Protein AF-A0A3P7JKK2-F1 (afdb_monomer_lite)

Foldseek 3Di:
DCVVLLQWDAPDQPDPDHIDGQVPQADDDDPPQQDLPCPQKFKWKKKKAWPPPCFCLLVVLQSSLVSLVVVVQSVDPDNVQWDWDGHNQKIWITGNFKIWIWGDDRRIIMIMIMGGLVCLVVRVVVNVVSVVSSVVSSCVNPPPTDIFIWIFARVCVSVVPVDTFTHGPVQLVVCVVVVHQWTQTPVRDIDGLDPPPDDDPGDCRRHPVSSVVVVVVPPD

Structure (mmCIF, N/CA/C/O backbone):
data_AF-A0A3P7JKK2-F1
#
_entry.id   AF-A0A3P7JKK2-F1
#
loop_
_atom_site.group_PDB
_atom_site.id
_atom_site.type_symbol
_atom_site.label_atom_id
_atom_site.label_alt_id
_atom_site.label_comp_id
_atom_site.label_asym_id
_atom_site.label_entity_id
_atom_site.label_seq_id
_atom_site.pdbx_PDB_ins_code
_atom_site.Cartn_x
_atom_site.Cartn_y
_atom_site.Cartn_z
_atom_site.occupancy
_atom_site.B_iso_or_equiv
_atom_site.auth_seq_id
_atom_site.auth_comp_id
_atom_site.auth_asym_id
_atom_site.auth_atom_id
_atom_site.pdbx_PDB_model_num
ATOM 1 N N . MET A 1 1 ? 16.287 3.652 -20.356 1.00 56.28 1 MET A N 1
ATOM 2 C CA . MET A 1 1 ? 15.038 3.256 -21.059 1.00 56.28 1 MET A CA 1
ATOM 3 C C . MET A 1 1 ? 14.127 2.394 -20.184 1.00 56.28 1 MET A C 1
ATOM 5 O O . MET A 1 1 ? 12.951 2.707 -20.118 1.00 56.28 1 MET A O 1
ATOM 9 N N . LEU A 1 2 ? 14.629 1.361 -19.489 1.00 66.88 2 LEU A N 1
ATOM 10 C CA . LEU A 1 2 ? 13.806 0.519 -18.593 1.00 66.88 2 LEU A CA 1
ATOM 11 C C . LEU A 1 2 ? 13.312 1.254 -17.336 1.00 66.88 2 LEU A C 1
ATOM 13 O O . LEU A 1 2 ? 12.179 1.047 -16.909 1.00 66.88 2 LEU A O 1
ATOM 17 N N . ASP A 1 3 ? 14.122 2.175 -16.818 1.00 59.97 3 ASP A N 1
ATOM 18 C CA . ASP A 1 3 ? 13.759 3.047 -15.700 1.00 59.97 3 ASP A CA 1
ATOM 19 C C . ASP A 1 3 ? 12.566 3.968 -16.044 1.00 59.97 3 ASP A C 1
ATOM 21 O O . ASP A 1 3 ? 11.598 4.076 -15.300 1.00 59.97 3 ASP A O 1
ATOM 25 N N . VAL A 1 4 ? 12.524 4.516 -17.261 1.00 65.94 4 VAL A N 1
ATOM 26 C CA . VAL A 1 4 ? 11.386 5.329 -17.746 1.00 65.94 4 VAL A CA 1
ATOM 27 C C . VAL A 1 4 ? 10.072 4.531 -17.781 1.00 65.94 4 VAL A C 1
ATOM 29 O O . VAL A 1 4 ? 8.998 5.106 -17.666 1.00 65.94 4 VAL A O 1
ATOM 32 N N . LEU A 1 5 ? 10.142 3.201 -17.899 1.00 71.69 5 LEU A N 1
ATOM 33 C CA . LEU A 1 5 ? 8.975 2.313 -17.949 1.00 71.69 5 LEU A CA 1
ATOM 34 C C . LEU A 1 5 ? 8.538 1.791 -16.566 1.00 71.69 5 LEU A C 1
ATOM 36 O O . LEU A 1 5 ? 7.655 0.930 -16.504 1.00 71.69 5 LEU A O 1
ATOM 40 N N . GLN A 1 6 ? 9.166 2.273 -15.483 1.00 77.62 6 GLN A N 1
ATOM 41 C CA . GLN A 1 6 ? 8.938 1.823 -14.100 1.00 77.62 6 GLN A CA 1
ATOM 42 C C . GLN A 1 6 ? 9.091 0.297 -13.939 1.00 77.62 6 GLN A C 1
ATOM 44 O O . GLN A 1 6 ? 8.358 -0.343 -13.189 1.00 77.62 6 GLN A O 1
ATOM 49 N N . LEU A 1 7 ? 10.024 -0.314 -14.680 1.00 82.56 7 LEU A N 1
ATOM 50 C CA . LEU A 1 7 ? 10.272 -1.765 -14.626 1.00 82.56 7 LEU A CA 1
ATOM 51 C C . LEU A 1 7 ? 11.388 -2.152 -13.651 1.00 82.56 7 LEU A C 1
ATOM 53 O O . LEU A 1 7 ? 11.522 -3.325 -13.302 1.00 82.56 7 LEU A O 1
ATOM 57 N N . CYS A 1 8 ? 12.184 -1.173 -13.235 1.00 86.44 8 CYS A N 1
ATOM 58 C CA . CYS A 1 8 ? 13.268 -1.327 -12.284 1.00 86.44 8 CYS A CA 1
ATOM 59 C C . CYS A 1 8 ? 13.479 -0.037 -11.496 1.00 86.44 8 CYS A C 1
ATOM 61 O O . CYS A 1 8 ? 13.054 1.039 -11.924 1.00 86.44 8 CYS A O 1
ATOM 63 N N . ALA A 1 9 ? 14.186 -0.161 -10.382 1.00 85.69 9 ALA A N 1
ATOM 64 C CA . ALA A 1 9 ? 14.774 0.949 -9.646 1.00 85.69 9 ALA A CA 1
ATOM 65 C C . ALA A 1 9 ? 16.244 0.619 -9.344 1.00 85.69 9 ALA A C 1
ATOM 67 O O . ALA A 1 9 ? 16.592 -0.568 -9.311 1.00 85.69 9 ALA A O 1
ATOM 68 N N . PRO A 1 10 ? 17.111 1.623 -9.130 1.00 84.50 10 PRO A N 1
ATOM 69 C CA . PRO A 1 10 ? 18.426 1.388 -8.544 1.00 84.50 10 PRO A CA 1
ATOM 70 C C . PRO A 1 10 ? 18.290 0.572 -7.250 1.00 84.50 10 PRO A C 1
ATOM 72 O O . PRO A 1 10 ? 17.299 0.711 -6.531 1.00 84.50 10 PRO A O 1
ATOM 75 N N . ALA A 1 11 ? 19.237 -0.322 -6.972 1.00 80.50 11 ALA A N 1
ATOM 76 C CA . ALA A 1 11 ? 19.208 -1.110 -5.739 1.00 80.50 11 ALA A CA 1
ATOM 77 C C . ALA A 1 11 ? 19.586 -0.257 -4.518 1.00 80.50 11 ALA A C 1
ATOM 79 O O . ALA A 1 11 ? 19.006 -0.438 -3.455 1.00 80.50 11 ALA A O 1
ATOM 80 N N . GLU A 1 12 ? 20.508 0.684 -4.724 1.00 79.50 12 GLU A N 1
ATOM 81 C CA . GLU A 1 12 ? 21.000 1.659 -3.750 1.00 79.50 12 GLU A CA 1
ATOM 82 C C . GLU A 1 12 ? 20.755 3.080 -4.286 1.00 79.50 12 GLU A C 1
ATOM 84 O O . GLU A 1 12 ? 20.690 3.259 -5.514 1.00 79.50 12 GLU A O 1
ATOM 89 N N . PRO A 1 13 ? 20.655 4.098 -3.412 1.00 75.00 13 PRO A N 1
ATOM 90 C CA . PRO A 1 13 ? 20.600 5.490 -3.845 1.00 75.00 13 PRO A CA 1
ATOM 91 C C . PRO A 1 13 ? 21.839 5.837 -4.688 1.00 75.00 13 PRO A C 1
ATOM 93 O O . PRO A 1 13 ? 22.952 5.416 -4.379 1.00 75.00 13 PRO A O 1
ATOM 96 N N . ASP A 1 14 ? 21.627 6.567 -5.786 1.00 73.25 14 ASP A N 1
ATOM 97 C CA . ASP A 1 14 ? 22.655 6.989 -6.754 1.00 73.25 14 ASP A CA 1
ATOM 98 C C . ASP A 1 14 ? 23.452 5.860 -7.451 1.00 73.25 14 ASP A C 1
ATOM 100 O O . ASP A 1 14 ? 24.454 6.124 -8.118 1.00 73.25 14 ASP A O 1
ATOM 104 N N . SER A 1 15 ? 23.015 4.596 -7.356 1.00 77.12 15 SER A N 1
ATOM 105 C CA . SER A 1 15 ? 23.655 3.490 -8.084 1.00 77.12 15 SER A CA 1
ATOM 106 C C . SER A 1 15 ? 23.314 3.516 -9.576 1.00 77.12 15 SER A C 1
ATOM 108 O O . SER A 1 15 ? 22.148 3.449 -9.968 1.00 77.12 15 SER A O 1
ATOM 110 N N . GLU A 1 16 ? 24.345 3.529 -10.423 1.00 77.88 16 GLU A N 1
ATOM 111 C CA . GLU A 1 16 ? 24.214 3.349 -11.878 1.00 77.88 16 GLU A CA 1
ATOM 112 C C . GLU A 1 16 ? 24.483 1.900 -12.332 1.00 77.88 16 GLU A C 1
ATOM 114 O O . GLU A 1 16 ? 24.314 1.573 -13.508 1.00 77.88 16 GLU A O 1
ATOM 119 N N . GLU A 1 17 ? 24.895 1.015 -11.419 1.00 80.50 17 GLU A N 1
ATOM 120 C CA . GLU A 1 17 ? 25.395 -0.327 -11.756 1.00 80.50 17 GLU A CA 1
ATOM 121 C C . GLU A 1 17 ? 24.445 -1.453 -11.334 1.00 80.50 17 GLU A C 1
ATOM 123 O O . GLU A 1 17 ? 24.358 -2.485 -12.006 1.00 80.50 17 GLU A O 1
ATOM 128 N N . THR A 1 18 ? 23.715 -1.268 -10.232 1.00 84.50 18 THR A N 1
ATOM 129 C CA . THR A 1 18 ? 22.847 -2.295 -9.646 1.00 84.50 18 THR A CA 1
ATOM 130 C C . THR A 1 18 ? 21.389 -1.868 -9.695 1.00 84.50 18 THR A C 1
ATOM 132 O O . THR A 1 18 ? 20.999 -0.843 -9.144 1.00 84.50 18 THR A O 1
ATOM 135 N N . PHE A 1 19 ? 20.565 -2.692 -10.340 1.00 84.81 19 PHE A N 1
ATOM 136 C CA . PHE A 1 19 ? 19.132 -2.460 -10.483 1.00 84.81 19 PHE A CA 1
ATOM 137 C C . PHE A 1 19 ? 18.344 -3.633 -9.927 1.00 84.81 19 PHE A C 1
ATOM 139 O O . PHE A 1 19 ? 18.662 -4.797 -10.184 1.00 84.81 19 PHE A O 1
ATOM 146 N N . GLU A 1 20 ? 17.271 -3.311 -9.220 1.00 85.75 20 GLU A N 1
ATOM 147 C CA . GLU A 1 20 ? 16.276 -4.275 -8.797 1.00 85.75 20 GLU A CA 1
ATOM 148 C C . GLU A 1 20 ? 15.080 -4.260 -9.745 1.00 85.75 20 GLU A C 1
ATOM 150 O O . GLU A 1 20 ? 14.590 -3.207 -10.159 1.00 85.75 20 GLU A O 1
ATOM 155 N N . PHE A 1 21 ? 14.592 -5.454 -10.071 1.00 88.25 21 PHE A N 1
ATOM 156 C CA . PHE A 1 21 ? 13.439 -5.664 -10.934 1.00 88.25 21 PHE A CA 1
ATOM 157 C C . PHE A 1 21 ? 12.355 -6.401 -10.145 1.00 88.25 21 PHE A C 1
ATOM 159 O O . PHE A 1 21 ? 12.424 -7.629 -10.033 1.00 88.25 21 PHE A O 1
ATOM 166 N N . PRO A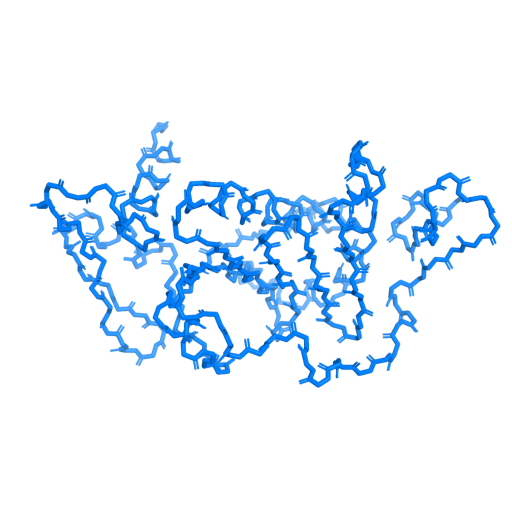 1 22 ? 11.329 -5.701 -9.631 1.00 84.94 22 PRO A N 1
ATOM 167 C CA . PRO A 1 22 ? 10.324 -6.321 -8.771 1.00 84.94 22 PRO A CA 1
ATOM 168 C C . PRO A 1 22 ? 9.581 -7.506 -9.384 1.00 84.94 22 PRO A C 1
ATOM 170 O O . PRO A 1 22 ? 9.240 -8.459 -8.689 1.00 84.94 22 PRO A O 1
ATOM 173 N N . ALA A 1 23 ? 9.428 -7.519 -10.711 1.00 83.88 23 ALA A N 1
ATOM 174 C CA . ALA A 1 23 ? 8.852 -8.649 -11.440 1.00 83.88 23 ALA A CA 1
ATOM 175 C C . ALA A 1 23 ? 9.647 -9.968 -11.291 1.00 83.88 23 ALA A C 1
ATOM 177 O O . ALA A 1 23 ? 9.098 -11.036 -11.555 1.00 83.88 23 ALA A O 1
ATOM 178 N N . PHE A 1 24 ? 10.916 -9.909 -10.874 1.00 86.00 24 PHE A N 1
ATOM 179 C CA . PHE A 1 24 ? 11.790 -11.067 -10.656 1.00 86.00 24 PHE A CA 1
ATOM 180 C C . PHE A 1 24 ? 12.078 -11.344 -9.176 1.00 86.00 24 PHE A C 1
ATOM 182 O O . PHE A 1 24 ? 12.879 -12.228 -8.862 1.00 86.00 24 PHE A O 1
ATOM 189 N N . ILE A 1 25 ? 11.417 -10.643 -8.253 1.00 84.75 25 ILE A N 1
ATOM 190 C CA . ILE A 1 25 ? 11.517 -10.961 -6.831 1.00 84.75 25 ILE A CA 1
ATOM 191 C C . ILE A 1 25 ? 10.640 -12.183 -6.550 1.00 84.75 25 ILE A C 1
ATOM 193 O O . ILE A 1 25 ? 9.426 -12.088 -6.386 1.00 84.75 25 ILE A O 1
ATOM 197 N N . LEU A 1 26 ? 11.280 -13.351 -6.501 1.00 85.50 26 LEU A N 1
ATOM 198 C CA . LEU A 1 26 ? 10.631 -14.646 -6.257 1.00 85.50 26 LEU A CA 1
ATOM 199 C C . LEU A 1 26 ? 10.808 -15.145 -4.816 1.00 85.50 26 LEU A C 1
ATOM 201 O O . LEU A 1 26 ? 10.445 -16.276 -4.497 1.00 85.50 26 LEU A O 1
ATOM 205 N N . VAL A 1 27 ? 11.406 -14.322 -3.954 1.00 88.38 27 VAL A N 1
ATOM 206 C CA . VAL A 1 27 ? 11.635 -14.663 -2.548 1.00 88.38 27 VAL A CA 1
ATOM 207 C C . VAL A 1 27 ? 10.290 -14.728 -1.821 1.00 88.38 27 VAL A C 1
ATOM 209 O O . VAL A 1 27 ? 9.363 -13.983 -2.145 1.00 88.38 27 VAL A O 1
ATOM 212 N N . ASN A 1 28 ? 10.175 -15.642 -0.858 1.00 86.00 28 ASN A N 1
ATOM 213 C CA . ASN A 1 28 ? 8.991 -15.765 -0.010 1.00 86.00 28 ASN A CA 1
ATOM 214 C C . ASN A 1 28 ? 9.018 -14.750 1.141 1.00 86.00 28 ASN A C 1
ATOM 216 O O . ASN A 1 28 ? 10.066 -14.207 1.483 1.00 86.00 28 ASN A O 1
ATOM 220 N N . GLU A 1 29 ? 7.855 -14.547 1.758 1.00 87.88 29 GLU A N 1
ATOM 221 C CA . GLU A 1 29 ? 7.692 -13.712 2.949 1.00 87.88 29 GLU A CA 1
ATOM 222 C C . GLU A 1 29 ? 8.629 -14.156 4.091 1.00 87.88 29 GLU A C 1
ATOM 224 O O . GLU A 1 29 ? 8.613 -15.338 4.458 1.00 87.88 29 GLU A O 1
ATOM 229 N N . PRO A 1 30 ? 9.417 -13.240 4.686 1.00 88.44 30 PRO A N 1
ATOM 230 C CA . PRO A 1 30 ? 10.196 -13.547 5.881 1.00 88.44 30 PRO A CA 1
ATOM 231 C C . PRO A 1 30 ? 9.283 -13.870 7.075 1.00 88.44 30 PRO A C 1
ATOM 233 O O . PRO A 1 30 ? 8.278 -13.199 7.312 1.00 88.44 30 PRO A O 1
ATOM 236 N N . HIS A 1 31 ? 9.631 -14.894 7.859 1.00 80.44 31 HIS A N 1
ATOM 237 C CA . HIS A 1 31 ? 8.771 -15.423 8.931 1.00 80.44 31 HIS A CA 1
ATOM 238 C C . HIS A 1 31 ? 8.482 -14.439 10.079 1.00 80.44 31 HIS A C 1
ATOM 240 O O . HIS A 1 31 ? 7.512 -14.618 10.815 1.00 80.44 31 HIS A O 1
ATOM 246 N N . ASP A 1 32 ? 9.312 -13.417 10.248 1.00 84.69 32 ASP A N 1
ATOM 247 C CA . ASP A 1 32 ? 9.284 -12.440 11.336 1.00 84.69 32 ASP A CA 1
ATOM 248 C C . ASP A 1 32 ? 8.850 -11.034 10.886 1.00 84.69 32 ASP A C 1
ATOM 250 O O . ASP A 1 32 ? 8.838 -10.093 11.683 1.00 84.69 32 ASP A O 1
ATOM 254 N N . VAL A 1 33 ? 8.425 -10.884 9.628 1.00 85.81 33 VAL A N 1
ATOM 255 C CA . VAL A 1 33 ? 8.243 -9.569 9.001 1.00 85.81 33 VAL A CA 1
ATOM 256 C C . VAL A 1 33 ? 7.082 -8.758 9.592 1.00 85.81 33 VAL A C 1
ATOM 258 O O . VAL A 1 33 ? 7.181 -7.535 9.699 1.00 85.81 33 VAL A O 1
ATOM 261 N N . TRP A 1 34 ? 5.997 -9.411 10.027 1.00 89.81 34 TRP A N 1
ATOM 262 C CA . TRP A 1 34 ? 4.787 -8.757 10.553 1.00 89.81 34 TRP A CA 1
ATOM 263 C C . TRP A 1 34 ? 4.213 -9.485 11.781 1.00 89.81 34 TRP A C 1
ATOM 265 O O . TRP A 1 34 ? 3.092 -9.993 11.797 1.00 89.81 34 TRP A O 1
ATOM 275 N N . VAL A 1 35 ? 5.021 -9.580 12.838 1.00 88.69 35 VAL A N 1
ATOM 276 C CA . VAL A 1 35 ? 4.693 -10.333 14.065 1.00 88.69 35 VAL A CA 1
ATOM 277 C C . VAL A 1 35 ? 3.848 -9.546 15.071 1.00 88.69 35 VAL A C 1
ATOM 279 O O . VAL A 1 35 ? 3.951 -8.322 15.170 1.00 88.69 35 VAL A O 1
ATOM 282 N N . ARG A 1 36 ? 3.011 -10.251 15.852 1.00 87.44 36 ARG A N 1
ATOM 283 C CA . ARG A 1 36 ? 2.114 -9.686 16.887 1.00 87.44 36 ARG A CA 1
ATOM 284 C C . ARG A 1 36 ? 2.849 -9.417 18.204 1.00 87.44 36 ARG A C 1
ATOM 286 O O . ARG A 1 36 ? 2.556 -10.039 19.219 1.00 87.44 36 ARG A O 1
ATOM 293 N N . ASN A 1 37 ? 3.827 -8.518 18.188 1.00 84.00 37 ASN A N 1
ATOM 294 C CA . ASN A 1 37 ? 4.666 -8.209 19.356 1.00 84.00 37 ASN A CA 1
ATOM 295 C C . ASN A 1 37 ? 4.582 -6.744 19.822 1.00 84.00 37 ASN A C 1
ATOM 297 O O . ASN A 1 37 ? 5.351 -6.337 20.690 1.00 84.00 37 ASN A O 1
ATOM 301 N N . LYS A 1 38 ? 3.662 -5.950 19.263 1.00 82.12 38 LYS A N 1
ATOM 302 C CA . LYS A 1 38 ? 3.510 -4.518 19.553 1.00 82.12 38 LYS A CA 1
ATOM 303 C C . LYS A 1 38 ? 2.128 -4.219 20.136 1.00 82.12 38 LYS A C 1
ATOM 305 O O . LYS A 1 38 ? 1.208 -3.855 19.409 1.00 82.12 38 LYS A O 1
ATOM 310 N N . SER A 1 39 ? 1.964 -4.415 21.444 1.00 79.12 39 SER A N 1
ATOM 311 C CA . SER A 1 39 ? 0.668 -4.250 22.124 1.00 79.12 39 SER A CA 1
ATOM 312 C C . SER A 1 39 ? 0.206 -2.796 22.246 1.00 79.12 39 SER A C 1
ATOM 314 O O . SER A 1 39 ? -0.987 -2.559 22.375 1.00 79.12 39 SER A O 1
ATOM 316 N N . THR A 1 40 ? 1.131 -1.835 22.201 1.00 84.44 40 THR A N 1
ATOM 317 C CA . THR A 1 40 ? 0.853 -0.392 22.314 1.00 84.44 40 THR A CA 1
ATOM 318 C C . THR A 1 40 ? 0.709 0.301 20.960 1.00 84.44 40 THR A C 1
ATOM 320 O O . THR A 1 40 ? 0.647 1.525 20.900 1.00 84.44 40 THR A O 1
ATOM 323 N N . TYR A 1 41 ? 0.728 -0.458 19.860 1.00 87.81 41 TYR A N 1
ATOM 324 C CA . TYR A 1 41 ? 0.657 0.121 18.523 1.00 87.81 41 TYR A CA 1
ATOM 325 C C . TYR A 1 41 ? -0.791 0.262 18.070 1.00 87.81 41 TYR A C 1
ATOM 327 O O . TYR A 1 41 ? -1.635 -0.597 18.341 1.00 87.81 41 TYR A O 1
ATOM 335 N N . VAL A 1 42 ? -1.041 1.331 17.325 1.00 86.94 42 VAL A N 1
ATOM 336 C CA . VAL A 1 42 ? -2.275 1.559 16.579 1.00 86.94 42 VAL A CA 1
ATOM 337 C C . VAL A 1 42 ? -2.159 0.936 15.187 1.00 86.94 42 VAL A C 1
ATOM 339 O O . VAL A 1 42 ? -1.060 0.856 14.640 1.00 86.94 42 VAL A O 1
ATOM 342 N N . TYR A 1 43 ? -3.281 0.467 14.629 1.00 89.75 43 TYR A N 1
ATOM 343 C CA . TYR A 1 43 ? -3.345 -0.253 13.348 1.00 89.75 43 TYR A CA 1
ATOM 344 C C . TYR A 1 43 ? -4.397 0.336 12.416 1.00 89.75 43 TYR A C 1
ATOM 346 O O . TYR A 1 43 ? -5.510 0.622 12.840 1.00 89.75 43 TYR A O 1
ATOM 354 N N . GLY A 1 44 ? -4.024 0.546 11.160 1.00 89.00 44 GLY A N 1
ATOM 355 C CA . GLY A 1 44 ? -4.858 1.198 10.161 1.00 89.00 44 GLY A CA 1
ATOM 356 C C . GLY A 1 44 ? -4.622 0.536 8.824 1.00 89.00 44 GLY A C 1
ATOM 357 O O . GLY A 1 44 ? -3.539 0.010 8.565 1.00 89.00 44 GLY A O 1
ATOM 358 N N . GLY A 1 45 ? -5.636 0.505 7.974 1.00 92.44 45 GLY A N 1
ATOM 359 C CA . GLY A 1 45 ? -5.458 -0.114 6.679 1.00 92.44 45 GLY A CA 1
ATOM 360 C C . GLY A 1 45 ? -6.554 0.211 5.695 1.00 92.44 45 GLY A C 1
ATOM 361 O O . GLY A 1 45 ? -7.699 0.476 6.057 1.00 92.44 45 GLY A O 1
ATOM 362 N N . VAL A 1 46 ? -6.163 0.168 4.432 1.00 94.62 46 VAL A N 1
ATOM 363 C CA . VAL A 1 46 ? -7.011 0.428 3.279 1.00 94.62 46 VAL A CA 1
ATOM 364 C C . VAL A 1 46 ? -6.757 -0.673 2.266 1.00 94.62 46 VAL A C 1
ATOM 366 O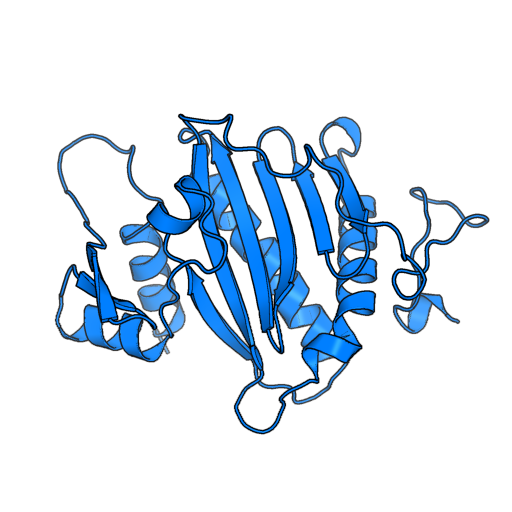 O . VAL A 1 46 ? -5.619 -1.052 1.996 1.00 94.62 46 VAL A O 1
ATOM 369 N N . ARG A 1 47 ? -7.830 -1.194 1.688 1.00 95.31 47 ARG A N 1
ATOM 370 C CA . ARG A 1 47 ? -7.794 -2.066 0.525 1.00 95.31 47 ARG A CA 1
ATOM 371 C C . ARG A 1 47 ? -8.274 -1.266 -0.680 1.00 95.31 47 ARG A C 1
ATOM 373 O O . ARG A 1 47 ? -9.434 -0.869 -0.740 1.00 95.31 47 ARG A O 1
ATOM 380 N N . VAL A 1 48 ? -7.360 -1.007 -1.605 1.00 95.62 48 VAL A N 1
ATOM 381 C CA . VAL A 1 48 ? -7.605 -0.305 -2.864 1.00 95.62 48 VAL A CA 1
ATOM 382 C C . VAL A 1 48 ? -8.098 -1.324 -3.884 1.00 95.62 48 VAL A C 1
ATOM 384 O O . VAL A 1 48 ? -7.356 -2.228 -4.281 1.00 95.62 48 VAL A O 1
ATOM 387 N N . HIS A 1 49 ? -9.358 -1.192 -4.280 1.00 94.06 49 HIS A N 1
ATOM 388 C CA . HIS A 1 49 ? -10.007 -2.046 -5.265 1.00 94.06 49 HIS A CA 1
ATOM 389 C C . HIS A 1 49 ? -10.049 -1.364 -6.633 1.00 94.06 49 HIS A C 1
ATOM 391 O O . HIS A 1 49 ? -10.266 -0.154 -6.696 1.00 94.06 49 HIS A O 1
ATOM 397 N N . PRO A 1 50 ? -9.884 -2.111 -7.737 1.00 92.38 50 PRO A N 1
ATOM 398 C CA . PRO A 1 50 ? -10.254 -1.605 -9.045 1.00 92.38 50 PRO A CA 1
ATOM 399 C C . PRO A 1 50 ? -11.780 -1.522 -9.142 1.00 92.38 50 PRO A C 1
ATOM 401 O O . PRO A 1 50 ? -12.488 -2.401 -8.646 1.00 92.38 50 PRO A O 1
ATOM 404 N N . MET A 1 51 ? -12.292 -0.497 -9.822 1.00 88.75 51 MET A N 1
ATOM 405 C CA . MET A 1 51 ? -13.713 -0.416 -10.146 1.00 88.75 51 MET A CA 1
ATOM 406 C C . MET A 1 51 ? -14.151 -1.648 -10.948 1.00 88.75 51 MET A C 1
ATOM 408 O O . MET A 1 51 ? -13.381 -2.244 -11.711 1.00 88.75 51 MET A O 1
ATOM 412 N N . ARG A 1 52 ? -15.425 -2.016 -10.797 1.00 82.62 52 ARG A N 1
ATOM 413 C CA . ARG A 1 52 ? -16.018 -3.173 -11.477 1.00 82.62 52 ARG A CA 1
ATOM 414 C C . ARG A 1 52 ? -15.763 -3.130 -12.989 1.00 82.62 52 ARG A C 1
ATOM 416 O O . ARG A 1 52 ? -16.017 -2.120 -13.640 1.00 82.62 52 ARG A O 1
ATOM 423 N N . GLY A 1 53 ? -15.324 -4.253 -13.551 1.00 81.00 53 GLY A N 1
ATOM 424 C CA . GLY A 1 53 ? -14.930 -4.380 -14.957 1.00 81.00 53 GLY A CA 1
ATOM 425 C C . GLY A 1 53 ? -13.449 -4.102 -15.237 1.00 81.00 53 GLY A C 1
ATOM 426 O O . GLY A 1 53 ? -13.019 -4.262 -16.379 1.00 81.00 53 GLY A O 1
ATOM 427 N N . MET A 1 54 ? -12.669 -3.695 -14.230 1.00 84.62 54 MET A N 1
ATOM 428 C CA . MET A 1 54 ? -11.216 -3.487 -14.320 1.00 84.62 54 MET A CA 1
ATOM 429 C C . MET A 1 54 ? -10.430 -4.500 -13.476 1.00 84.62 54 MET A C 1
ATOM 431 O O . MET A 1 54 ? -9.268 -4.269 -13.117 1.00 84.62 54 MET A O 1
ATOM 435 N N . GLU A 1 55 ? -11.046 -5.637 -13.156 1.00 81.56 55 GLU A N 1
ATOM 436 C CA . GLU A 1 55 ? -10.439 -6.690 -12.352 1.00 81.56 55 GLU A CA 1
ATOM 437 C C . GLU A 1 55 ? -9.135 -7.181 -13.013 1.00 81.56 55 GLU A C 1
ATOM 439 O O . GLU A 1 55 ? -9.028 -7.273 -14.236 1.00 81.56 55 GLU A O 1
ATOM 444 N N . ARG A 1 56 ? -8.127 -7.532 -12.203 1.00 78.56 56 ARG A N 1
ATOM 445 C CA . ARG A 1 56 ? -6.750 -7.917 -12.611 1.00 78.56 56 ARG A CA 1
ATOM 446 C C . ARG A 1 56 ? -5.819 -6.780 -13.036 1.00 78.56 56 ARG A C 1
ATOM 448 O O . ARG A 1 56 ? -4.614 -7.027 -13.111 1.00 78.56 56 ARG A O 1
ATOM 455 N N . SER A 1 57 ? -6.307 -5.554 -13.229 1.00 81.25 57 SER A N 1
ATOM 456 C CA . SER A 1 57 ? -5.437 -4.418 -13.582 1.00 81.25 57 SER A CA 1
ATOM 457 C C . SER A 1 57 ? -4.337 -4.222 -12.532 1.00 81.25 57 SER A C 1
ATOM 459 O O . SER A 1 57 ? -3.155 -4.208 -12.880 1.00 81.25 57 SER A O 1
ATOM 461 N N . LEU A 1 58 ? -4.702 -4.241 -11.242 1.00 86.62 58 LEU A N 1
ATOM 462 C CA . LEU A 1 58 ? -3.755 -4.087 -10.131 1.00 86.62 58 LEU A CA 1
ATOM 463 C C . LEU A 1 58 ? -2.763 -5.250 -9.976 1.00 86.62 58 LEU A C 1
ATOM 465 O O . LEU A 1 58 ? -1.624 -5.033 -9.573 1.00 86.62 58 LEU A O 1
ATOM 469 N N . GLN A 1 59 ? -3.142 -6.480 -10.341 1.00 86.94 59 GLN A N 1
ATOM 470 C CA . GLN A 1 59 ? -2.205 -7.615 -10.309 1.00 86.94 59 GLN A CA 1
ATOM 471 C C . GLN A 1 59 ? -1.032 -7.387 -11.266 1.00 86.94 59 GLN A C 1
ATOM 473 O O . GLN A 1 59 ? 0.117 -7.656 -10.926 1.00 86.94 59 GLN A O 1
ATOM 478 N N . SER A 1 60 ? -1.328 -6.873 -12.462 1.00 84.94 60 SER A N 1
ATOM 479 C CA . SER A 1 60 ? -0.314 -6.599 -13.481 1.00 84.94 60 SER A CA 1
ATOM 480 C C . SER A 1 60 ? 0.527 -5.354 -13.180 1.00 84.94 60 SER A C 1
ATOM 482 O O . SER A 1 60 ? 1.662 -5.254 -13.647 1.00 84.94 60 SER A O 1
ATOM 484 N N . THR A 1 61 ? -0.004 -4.411 -12.394 1.00 87.56 61 THR A N 1
ATOM 485 C CA . THR A 1 61 ? 0.688 -3.164 -12.039 1.00 87.56 61 THR A CA 1
ATOM 486 C C . THR A 1 61 ? 1.475 -3.273 -10.735 1.00 87.56 61 THR A C 1
ATOM 488 O O . THR A 1 61 ? 2.343 -2.440 -10.493 1.00 87.56 61 THR A O 1
ATOM 491 N N . PHE A 1 62 ? 1.249 -4.306 -9.916 1.00 93.19 62 PHE A N 1
ATOM 492 C CA . PHE A 1 62 ? 1.903 -4.440 -8.614 1.00 93.19 62 PHE A CA 1
ATOM 493 C C . PHE A 1 62 ? 3.443 -4.380 -8.648 1.00 93.19 62 PHE A C 1
ATOM 495 O O . PHE A 1 62 ? 4.013 -3.672 -7.820 1.00 93.19 62 PHE A O 1
ATOM 502 N N . PRO A 1 63 ? 4.153 -4.999 -9.616 1.00 93.12 63 PRO A N 1
ATOM 503 C CA . PRO A 1 63 ? 5.602 -4.820 -9.720 1.00 93.12 63 PRO A CA 1
ATOM 504 C C . PRO A 1 63 ? 6.025 -3.355 -9.911 1.00 93.12 63 PRO A C 1
ATOM 506 O O . PRO A 1 63 ? 7.083 -2.951 -9.443 1.00 93.12 63 PRO A O 1
ATOM 509 N N . ARG A 1 64 ? 5.192 -2.533 -10.560 1.00 93.38 64 ARG A N 1
ATOM 510 C CA . ARG A 1 64 ? 5.455 -1.098 -10.753 1.00 93.38 64 ARG A CA 1
ATOM 511 C C . ARG A 1 64 ? 5.192 -0.304 -9.477 1.00 93.38 64 ARG A C 1
ATOM 513 O O . ARG A 1 64 ? 5.955 0.603 -9.175 1.00 93.38 64 ARG A O 1
ATOM 520 N N . ILE A 1 65 ? 4.202 -0.710 -8.678 1.00 95.06 65 ILE A N 1
ATOM 521 C CA . ILE A 1 65 ? 4.021 -0.199 -7.307 1.00 95.06 65 ILE A CA 1
ATOM 522 C C . ILE A 1 65 ? 5.282 -0.479 -6.483 1.00 95.06 65 ILE A C 1
ATOM 524 O O . ILE A 1 65 ? 5.804 0.420 -5.837 1.00 95.06 65 ILE A O 1
ATOM 528 N N . GLN A 1 66 ? 5.833 -1.692 -6.559 1.00 95.19 66 GLN A N 1
ATOM 529 C CA . GLN A 1 66 ? 7.081 -2.030 -5.872 1.00 95.19 66 GLN A CA 1
ATOM 530 C C . GLN A 1 66 ? 8.265 -1.156 -6.326 1.00 95.19 66 GLN A C 1
ATOM 532 O O . GLN A 1 66 ? 9.042 -0.718 -5.477 1.00 95.19 66 GLN A O 1
ATOM 537 N N . VAL A 1 67 ? 8.373 -0.843 -7.624 1.00 93.88 67 VAL A N 1
ATOM 538 C CA . VAL A 1 67 ? 9.366 0.118 -8.144 1.00 93.88 67 VAL A CA 1
ATOM 539 C C . VAL A 1 67 ? 9.141 1.517 -7.568 1.00 93.88 67 VAL A C 1
ATOM 541 O O . VAL A 1 67 ? 10.096 2.153 -7.126 1.00 93.88 67 VAL A O 1
ATOM 544 N N . ALA A 1 68 ? 7.897 1.998 -7.551 1.00 94.38 68 ALA A N 1
ATOM 545 C CA . ALA A 1 68 ? 7.561 3.318 -7.025 1.00 94.38 68 ALA A CA 1
ATOM 546 C C . ALA A 1 68 ? 7.897 3.446 -5.531 1.00 94.38 68 ALA A C 1
ATOM 548 O O . ALA A 1 68 ? 8.473 4.451 -5.123 1.00 94.38 68 ALA A O 1
ATOM 549 N N . LEU A 1 69 ? 7.635 2.403 -4.734 1.00 94.31 69 LEU A N 1
ATOM 550 C CA . LEU A 1 69 ? 8.025 2.358 -3.320 1.00 94.31 69 LEU A CA 1
ATOM 551 C C . LEU A 1 69 ? 9.549 2.467 -3.157 1.00 94.31 69 LEU A C 1
ATOM 553 O O . LEU A 1 69 ? 10.010 3.247 -2.331 1.00 94.31 69 LEU A O 1
ATOM 557 N N . ARG A 1 70 ? 10.341 1.745 -3.968 1.00 92.06 70 ARG A N 1
ATOM 558 C CA . ARG A 1 70 ? 11.813 1.843 -3.932 1.00 92.06 70 ARG A CA 1
ATOM 559 C C . ARG A 1 70 ? 12.304 3.249 -4.250 1.00 92.06 70 ARG A C 1
ATOM 561 O O . ARG A 1 70 ? 13.161 3.766 -3.546 1.00 92.06 70 ARG A O 1
ATOM 568 N N . ARG A 1 71 ? 11.739 3.887 -5.275 1.00 90.00 71 ARG A N 1
ATOM 569 C CA . ARG A 1 71 ? 12.100 5.267 -5.630 1.00 90.00 71 ARG A CA 1
ATOM 570 C C . ARG A 1 71 ? 11.744 6.253 -4.531 1.00 90.00 71 ARG A C 1
ATOM 572 O O . ARG A 1 71 ? 12.589 7.046 -4.144 1.00 90.00 71 ARG A O 1
ATOM 579 N N . SER A 1 72 ? 10.545 6.128 -3.966 1.00 89.69 72 SER A N 1
ATOM 580 C CA . SER A 1 72 ? 10.124 6.962 -2.842 1.00 89.69 72 SER A CA 1
ATOM 581 C C . SER A 1 72 ? 11.065 6.836 -1.643 1.00 89.69 72 SER A C 1
ATOM 583 O O . SER A 1 72 ? 11.259 7.818 -0.936 1.00 89.69 72 SER A O 1
ATOM 585 N N . MET A 1 73 ? 11.655 5.659 -1.413 1.00 87.38 73 MET A N 1
ATOM 586 C CA . MET A 1 73 ? 12.656 5.465 -0.360 1.00 87.38 73 MET A CA 1
ATOM 587 C C . MET A 1 73 ? 13.984 6.156 -0.667 1.00 87.38 73 MET A C 1
ATOM 589 O O . MET A 1 73 ? 14.638 6.631 0.253 1.00 87.38 73 MET A O 1
ATOM 593 N N . HIS A 1 74 ? 14.382 6.231 -1.937 1.00 84.94 74 HIS A N 1
ATOM 594 C CA . HIS A 1 74 ? 15.597 6.942 -2.343 1.00 84.94 74 HIS A CA 1
ATOM 595 C C . HIS A 1 74 ? 15.432 8.463 -2.277 1.00 84.94 74 HIS A C 1
ATOM 597 O O . HIS A 1 74 ? 16.383 9.165 -1.950 1.00 84.94 74 HIS A O 1
ATOM 603 N N . ASP A 1 75 ? 14.225 8.965 -2.544 1.00 80.69 75 ASP A N 1
ATOM 604 C CA . ASP A 1 75 ? 13.908 10.393 -2.438 1.00 80.69 75 ASP A CA 1
ATOM 605 C C . ASP A 1 75 ? 13.829 10.870 -0.970 1.00 80.69 75 ASP A C 1
ATOM 607 O O . ASP A 1 75 ? 13.838 12.075 -0.694 1.00 80.69 75 ASP A O 1
ATOM 611 N N . PHE A 1 76 ? 13.765 9.939 -0.009 1.00 74.25 76 PHE A N 1
ATOM 612 C CA . PHE A 1 76 ? 13.751 10.247 1.418 1.00 74.25 76 PHE A CA 1
ATOM 613 C C . PHE A 1 76 ? 15.135 10.715 1.891 1.00 74.25 76 PHE A C 1
ATOM 615 O O . PHE A 1 76 ? 16.115 9.977 1.872 1.00 74.25 76 PHE A O 1
ATOM 622 N N . GLN A 1 77 ? 15.204 11.964 2.361 1.00 57.53 77 GLN A N 1
ATOM 623 C CA . GLN A 1 77 ? 16.463 12.639 2.707 1.00 57.53 77 GLN A CA 1
ATOM 624 C C . GLN A 1 77 ? 17.152 12.107 3.974 1.00 57.53 77 GLN A C 1
ATOM 626 O O . GLN A 1 77 ? 18.328 12.401 4.180 1.00 57.53 77 GLN A O 1
ATOM 631 N N . ASP A 1 78 ? 16.443 11.344 4.813 1.00 65.56 78 ASP A N 1
ATOM 632 C CA . ASP A 1 78 ? 17.002 10.705 6.009 1.00 65.56 78 ASP A CA 1
ATOM 633 C C . ASP A 1 78 ? 16.932 9.169 5.897 1.00 65.56 78 ASP A C 1
ATOM 635 O O . ASP A 1 78 ? 16.025 8.533 6.443 1.00 65.56 78 ASP A O 1
ATOM 639 N N . PRO A 1 79 ? 17.858 8.550 5.142 1.00 60.00 79 PRO A N 1
ATOM 640 C CA . PRO A 1 79 ? 17.856 7.110 4.898 1.00 60.00 79 PRO A CA 1
ATOM 641 C C . PRO A 1 79 ? 18.216 6.278 6.138 1.00 60.00 79 PRO A C 1
ATOM 643 O O . PRO A 1 79 ? 18.077 5.060 6.105 1.00 60.00 79 PRO A O 1
ATOM 646 N N . MET A 1 80 ? 18.687 6.890 7.233 1.00 62.06 80 MET A N 1
ATOM 647 C CA . MET A 1 80 ? 19.137 6.146 8.419 1.00 62.06 80 MET A CA 1
ATOM 648 C C . MET A 1 80 ? 17.984 5.533 9.220 1.00 62.06 80 MET A C 1
ATOM 650 O O . MET A 1 80 ? 18.186 4.523 9.893 1.00 62.06 80 MET A O 1
ATOM 654 N N . ASP A 1 81 ? 16.784 6.103 9.106 1.00 78.06 81 ASP A N 1
ATOM 655 C CA . ASP A 1 81 ? 15.593 5.663 9.838 1.00 78.06 81 ASP A CA 1
ATOM 656 C C . ASP A 1 81 ? 14.550 4.985 8.936 1.00 78.06 81 ASP A C 1
ATOM 658 O O . ASP A 1 81 ? 13.453 4.661 9.400 1.00 78.06 81 ASP A O 1
ATOM 662 N N . ALA A 1 82 ? 14.858 4.762 7.656 1.00 84.94 82 ALA A N 1
ATOM 663 C CA . ALA A 1 82 ? 13.920 4.206 6.693 1.00 84.94 82 ALA A CA 1
ATOM 664 C C . ALA A 1 82 ? 14.459 2.911 6.067 1.00 84.94 82 ALA A C 1
ATOM 666 O O . ALA A 1 82 ? 15.603 2.849 5.634 1.00 84.94 82 ALA A O 1
ATOM 667 N N . ASP A 1 83 ? 13.620 1.876 5.995 1.00 90.44 83 ASP A N 1
ATOM 668 C CA . ASP A 1 83 ? 13.969 0.594 5.370 1.00 90.44 83 ASP A CA 1
ATOM 669 C C . ASP A 1 83 ? 12.835 0.086 4.469 1.00 90.44 83 ASP A C 1
ATOM 671 O O . ASP A 1 83 ? 11.656 0.340 4.735 1.00 90.44 83 ASP A O 1
ATOM 675 N N . LEU A 1 84 ? 13.185 -0.647 3.411 1.00 92.62 84 LEU A N 1
ATOM 676 C CA . LEU A 1 84 ? 12.246 -1.263 2.478 1.00 92.62 84 LEU A CA 1
ATOM 677 C C . LEU A 1 84 ? 12.683 -2.687 2.135 1.00 92.62 84 LEU A C 1
ATOM 679 O O . LEU A 1 84 ? 13.676 -2.917 1.453 1.00 92.62 84 LEU A O 1
ATOM 683 N N . MET A 1 85 ? 11.843 -3.645 2.514 1.00 92.75 85 MET A N 1
ATOM 684 C CA . MET A 1 85 ? 11.979 -5.051 2.149 1.00 92.75 85 MET A CA 1
ATOM 685 C C . MET A 1 85 ? 10.897 -5.439 1.149 1.00 92.75 85 MET A C 1
ATOM 687 O O . MET A 1 85 ? 9.715 -5.161 1.360 1.00 92.75 85 MET A O 1
ATOM 691 N N . GLN A 1 86 ? 11.273 -6.129 0.075 1.00 93.75 86 GLN A N 1
ATOM 692 C CA . GLN A 1 86 ? 10.340 -6.540 -0.973 1.00 93.75 86 GLN A CA 1
ATOM 693 C C . GLN A 1 86 ? 10.461 -8.035 -1.247 1.00 93.75 86 GLN A C 1
ATOM 695 O O . GLN A 1 86 ? 11.551 -8.603 -1.263 1.00 93.75 86 GLN A O 1
ATOM 700 N N . TRP A 1 87 ? 9.316 -8.682 -1.440 1.00 94.00 87 TRP A N 1
ATOM 701 C CA . TRP A 1 87 ? 9.218 -10.091 -1.811 1.00 94.00 87 TRP A CA 1
ATOM 702 C C . TRP A 1 87 ? 8.055 -10.291 -2.784 1.00 94.00 87 TRP A C 1
ATOM 704 O O . TRP A 1 87 ? 7.371 -9.330 -3.158 1.00 94.00 87 TRP A O 1
ATOM 714 N N . ALA A 1 88 ? 7.830 -11.525 -3.232 1.00 91.12 88 ALA A N 1
ATOM 715 C CA . ALA A 1 88 ? 6.793 -11.807 -4.216 1.00 91.12 88 ALA A CA 1
ATOM 716 C C . ALA A 1 88 ? 5.412 -11.317 -3.730 1.00 91.12 88 ALA A C 1
ATOM 718 O O . ALA A 1 88 ? 4.863 -11.828 -2.752 1.00 91.12 88 ALA A O 1
ATOM 719 N N . GLY A 1 89 ? 4.850 -10.316 -4.418 1.00 92.44 89 GLY A N 1
ATOM 720 C CA . GLY A 1 89 ? 3.512 -9.784 -4.139 1.00 92.44 89 GLY A CA 1
ATOM 721 C C . GLY A 1 89 ? 3.382 -8.934 -2.868 1.00 92.44 89 GLY A C 1
ATOM 722 O O . GLY A 1 89 ? 2.256 -8.680 -2.434 1.00 92.44 89 GLY A O 1
ATOM 723 N N . CYS A 1 90 ? 4.488 -8.490 -2.260 1.00 95.81 90 CYS A N 1
ATOM 724 C CA . CYS A 1 90 ? 4.432 -7.674 -1.049 1.00 95.81 90 CYS A CA 1
ATOM 725 C C . CYS A 1 90 ? 5.656 -6.763 -0.870 1.00 95.81 90 CYS A C 1
ATOM 727 O O . CYS A 1 90 ? 6.742 -6.983 -1.409 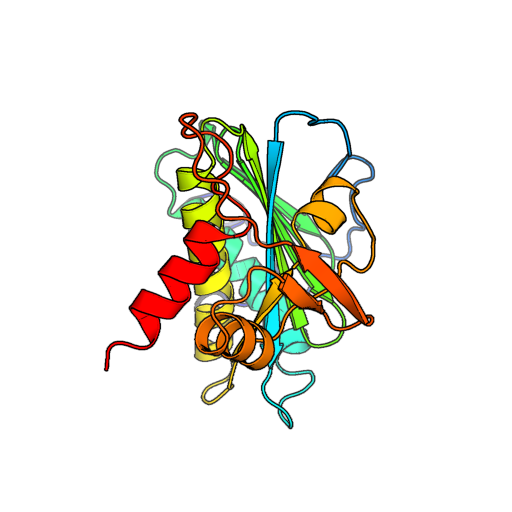1.00 95.81 90 CYS A O 1
ATOM 729 N N . SER A 1 91 ? 5.483 -5.706 -0.091 1.00 96.12 91 SER A N 1
ATOM 730 C CA . SER A 1 91 ? 6.543 -4.820 0.372 1.00 96.12 91 SER A CA 1
ATOM 731 C C . SER A 1 91 ? 6.280 -4.425 1.814 1.00 96.12 91 SER A C 1
ATOM 733 O O . SER A 1 91 ? 5.138 -4.164 2.188 1.00 96.12 91 SER A O 1
ATOM 735 N N . LYS A 1 92 ? 7.337 -4.389 2.618 1.00 95.88 92 LYS A N 1
ATOM 736 C CA . LYS A 1 92 ? 7.333 -3.809 3.954 1.00 95.88 92 LYS A CA 1
ATOM 737 C C . LYS A 1 92 ? 8.211 -2.574 3.948 1.00 95.88 92 LYS A C 1
ATOM 739 O O . LYS A 1 92 ? 9.373 -2.669 3.574 1.00 95.88 92 LYS A O 1
ATOM 744 N N . MET A 1 93 ? 7.660 -1.464 4.406 1.00 94.19 93 MET A N 1
ATOM 745 C CA . MET A 1 93 ? 8.391 -0.228 4.642 1.00 94.19 93 MET A CA 1
ATOM 746 C C . MET A 1 93 ? 8.458 0.036 6.136 1.00 94.19 93 MET A C 1
ATOM 748 O O . MET A 1 93 ? 7.508 -0.263 6.862 1.00 94.19 93 MET A O 1
ATOM 752 N N . SER A 1 94 ? 9.545 0.643 6.577 1.00 91.56 94 SER A N 1
ATOM 753 C CA . SER A 1 94 ? 9.701 1.150 7.934 1.00 91.56 94 SER A CA 1
ATOM 754 C C . SER A 1 94 ? 10.150 2.605 7.857 1.00 91.56 94 SER A C 1
ATOM 756 O O . SER A 1 94 ? 10.965 2.942 7.007 1.00 91.56 94 SER A O 1
ATOM 758 N N . SER A 1 95 ? 9.615 3.457 8.728 1.00 89.75 95 SER A N 1
ATOM 759 C CA . SER A 1 95 ? 10.055 4.841 8.927 1.00 89.75 95 SER A CA 1
ATOM 760 C C . SER A 1 95 ? 10.057 5.135 10.428 1.00 89.75 95 SER A C 1
ATOM 762 O O . SER A 1 95 ? 9.008 5.284 11.070 1.00 89.75 95 SER A O 1
ATOM 764 N N . GLY A 1 96 ? 11.246 5.114 11.028 1.00 89.12 96 GLY A N 1
ATOM 765 C CA . GLY A 1 96 ? 11.452 5.119 12.470 1.00 89.12 96 GLY A CA 1
ATOM 766 C C . GLY A 1 96 ? 10.732 3.946 13.146 1.00 89.12 96 GLY A C 1
ATOM 767 O O . GLY A 1 96 ? 11.122 2.790 13.022 1.00 89.12 96 GLY A O 1
ATOM 768 N N . GLN A 1 97 ? 9.664 4.247 13.889 1.00 90.12 97 GLN A N 1
ATOM 769 C CA . GLN A 1 97 ? 8.847 3.248 14.598 1.00 90.12 97 GLN A CA 1
ATOM 770 C C . GLN A 1 97 ? 7.538 2.896 13.875 1.00 90.12 97 GLN A C 1
ATOM 772 O O . GLN A 1 97 ? 6.765 2.083 14.385 1.00 90.12 97 GLN A O 1
ATOM 777 N N . MET A 1 98 ? 7.265 3.526 12.732 1.00 91.50 98 MET A N 1
ATOM 778 C CA . MET A 1 98 ? 6.101 3.226 11.903 1.00 91.50 98 MET A CA 1
ATOM 779 C C . MET A 1 98 ? 6.481 2.174 10.870 1.00 91.50 98 MET A C 1
ATOM 781 O O . MET A 1 98 ? 7.559 2.229 10.282 1.00 91.50 98 MET A O 1
ATOM 785 N N . GLU A 1 99 ? 5.587 1.226 10.634 1.00 94.88 99 GLU A N 1
ATOM 786 C CA . GLU A 1 99 ? 5.769 0.173 9.643 1.00 94.88 99 GLU A CA 1
ATOM 787 C C . GLU A 1 99 ? 4.544 0.145 8.730 1.00 94.88 99 GLU A C 1
ATOM 789 O O . GLU A 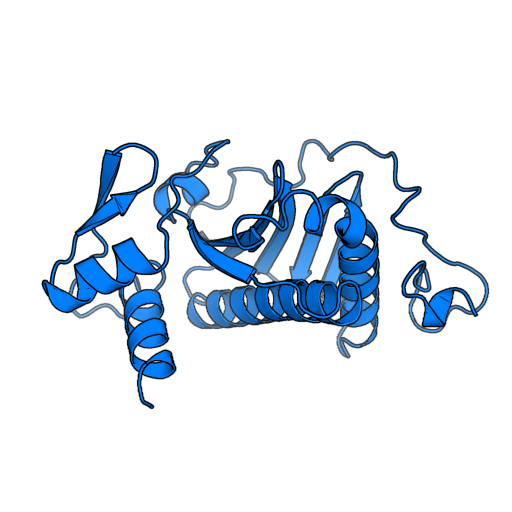1 99 ? 3.409 0.191 9.209 1.00 94.88 99 GLU A O 1
ATOM 794 N N . ALA A 1 100 ? 4.771 0.044 7.424 1.00 96.12 100 ALA A N 1
ATOM 795 C CA . ALA A 1 100 ? 3.736 -0.167 6.426 1.00 96.12 100 ALA A CA 1
ATOM 796 C C . ALA A 1 100 ? 3.949 -1.501 5.723 1.00 96.12 100 ALA A C 1
ATOM 798 O O . ALA A 1 100 ? 5.075 -1.932 5.478 1.00 96.12 100 ALA A O 1
ATOM 799 N N . LEU A 1 101 ? 2.851 -2.138 5.355 1.00 96.69 101 LEU A N 1
ATOM 800 C CA . LEU A 1 101 ? 2.840 -3.345 4.570 1.00 96.69 101 LEU A CA 1
ATOM 801 C C . LEU A 1 101 ? 1.896 -3.172 3.386 1.00 96.69 101 LEU A C 1
ATOM 803 O O . LEU A 1 101 ? 0.702 -2.949 3.566 1.00 96.69 101 LEU A O 1
ATOM 807 N N . VAL A 1 102 ? 2.439 -3.300 2.183 1.00 97.62 102 VAL A N 1
ATOM 808 C CA . VAL A 1 102 ? 1.721 -3.148 0.917 1.00 97.62 102 VAL A CA 1
ATOM 809 C C . VAL A 1 102 ? 1.729 -4.494 0.215 1.00 97.62 102 VAL A C 1
ATOM 811 O O . VAL A 1 102 ? 2.793 -4.993 -0.145 1.00 97.62 102 VAL A O 1
ATOM 814 N N . ARG A 1 103 ? 0.566 -5.115 0.023 1.00 95.62 103 ARG A N 1
ATOM 815 C CA . ARG A 1 103 ? 0.467 -6.464 -0.551 1.00 95.62 103 ARG A CA 1
ATOM 816 C C . ARG A 1 103 ? -0.657 -6.588 -1.564 1.00 95.62 103 ARG A C 1
ATOM 818 O O . ARG A 1 103 ? -1.724 -6.005 -1.395 1.00 95.62 103 ARG A O 1
ATOM 825 N N . ILE A 1 104 ? -0.453 -7.416 -2.582 1.00 94.75 104 ILE A N 1
ATOM 826 C CA . ILE A 1 104 ? -1.530 -7.794 -3.498 1.00 94.75 104 ILE A CA 1
ATOM 827 C C . ILE A 1 104 ? -2.411 -8.876 -2.848 1.00 94.75 104 ILE A C 1
ATOM 829 O O . ILE A 1 104 ? -1.926 -9.879 -2.318 1.00 94.75 104 ILE A O 1
ATOM 833 N N . ARG A 1 105 ? -3.731 -8.678 -2.866 1.00 91.06 105 ARG A N 1
ATOM 834 C CA . ARG A 1 105 ? -4.752 -9.590 -2.330 1.00 91.06 105 ARG A CA 1
ATOM 835 C C . ARG A 1 105 ? -5.840 -9.789 -3.376 1.00 91.06 105 ARG A C 1
ATOM 837 O O . ARG A 1 105 ? -6.743 -8.971 -3.509 1.00 91.06 105 ARG A O 1
ATOM 844 N N . GLY A 1 106 ? -5.760 -10.891 -4.120 1.00 90.00 106 GLY A N 1
ATOM 845 C CA . GLY A 1 106 ? -6.664 -11.104 -5.248 1.00 90.00 106 GLY A CA 1
ATOM 846 C C . GLY A 1 106 ? -6.435 -10.024 -6.301 1.00 90.00 106 GLY A C 1
ATOM 847 O O . GLY A 1 106 ? -5.331 -9.919 -6.829 1.00 90.00 106 GLY A O 1
ATOM 848 N N . ASP A 1 107 ? -7.460 -9.238 -6.600 1.00 90.75 107 ASP A N 1
ATOM 849 C CA . ASP A 1 107 ? -7.436 -8.117 -7.539 1.00 90.75 107 ASP A CA 1
ATOM 850 C C . ASP A 1 107 ? -7.209 -6.748 -6.879 1.00 90.75 107 ASP A C 1
ATOM 852 O O . ASP A 1 107 ? -7.166 -5.751 -7.593 1.00 90.75 107 ASP A O 1
ATOM 856 N N . ALA A 1 108 ? -7.029 -6.699 -5.557 1.00 94.62 108 ALA A N 1
ATOM 857 C CA . ALA A 1 108 ? -6.880 -5.471 -4.785 1.00 94.62 108 ALA A CA 1
ATOM 858 C C . ALA A 1 108 ? -5.477 -5.323 -4.186 1.00 94.62 108 ALA A C 1
ATOM 860 O O . ALA A 1 108 ? -4.795 -6.316 -3.916 1.00 94.62 108 ALA A O 1
ATOM 861 N N . VAL A 1 109 ? -5.067 -4.085 -3.917 1.00 96.88 109 VAL A N 1
ATOM 862 C CA . VAL A 1 109 ? -3.850 -3.789 -3.149 1.00 96.88 109 VAL A CA 1
ATOM 863 C C . VAL A 1 109 ? -4.246 -3.414 -1.731 1.00 96.88 109 VAL A C 1
ATOM 865 O O . VAL A 1 109 ? -5.030 -2.502 -1.506 1.00 96.88 109 VAL A O 1
ATOM 868 N N . GLU A 1 110 ? -3.717 -4.142 -0.760 1.00 97.12 110 GLU A N 1
ATOM 869 C CA . GLU A 1 110 ? -3.948 -3.914 0.656 1.00 97.12 110 GLU A CA 1
ATOM 870 C C . GLU A 1 110 ? -2.746 -3.192 1.263 1.00 97.12 110 GLU A C 1
ATOM 872 O O . GLU A 1 110 ? -1.624 -3.695 1.198 1.00 97.12 110 GLU A O 1
ATOM 877 N N . VAL A 1 111 ? -2.999 -2.034 1.866 1.00 97.56 111 VAL A N 1
ATOM 878 C CA . VAL A 1 111 ? -2.035 -1.247 2.632 1.00 97.56 111 VAL A CA 1
ATOM 879 C C . VAL A 1 111 ? -2.415 -1.341 4.104 1.00 97.56 111 VAL A C 1
ATOM 881 O O . VAL A 1 111 ? -3.543 -1.031 4.481 1.00 97.56 111 VAL A O 1
ATOM 884 N N . GLN A 1 112 ? -1.484 -1.783 4.941 1.00 96.06 112 GLN A N 1
ATOM 885 C CA . GLN A 1 112 ? -1.626 -1.824 6.395 1.00 96.06 112 GLN A CA 1
ATOM 886 C C . GLN A 1 112 ? -0.512 -0.995 7.018 1.00 96.06 112 GLN A C 1
ATOM 888 O O . GLN A 1 112 ? 0.641 -1.149 6.636 1.00 96.06 112 GLN A O 1
ATOM 893 N N . VAL A 1 113 ? -0.829 -0.155 7.992 1.00 95.12 113 VAL A N 1
ATOM 894 C CA . VAL A 1 113 ? 0.140 0.635 8.751 1.00 95.12 113 VAL A CA 1
ATOM 895 C C . VAL A 1 113 ? -0.031 0.355 10.231 1.00 95.12 113 VAL A C 1
ATOM 897 O O . VAL A 1 113 ? -1.152 0.214 10.728 1.00 95.12 113 VAL A O 1
ATOM 900 N N . ARG A 1 114 ? 1.092 0.294 10.943 1.00 93.25 114 ARG A N 1
ATOM 901 C CA . ARG A 1 114 ? 1.116 0.300 12.402 1.00 93.25 114 ARG A CA 1
ATOM 902 C C . ARG A 1 114 ? 2.223 1.190 12.939 1.00 93.25 114 ARG A C 1
ATOM 904 O O . ARG A 1 114 ? 3.265 1.346 12.308 1.00 93.25 114 ARG A O 1
ATOM 911 N N . GLY A 1 115 ? 2.022 1.716 14.135 1.00 91.94 115 GLY A N 1
ATOM 912 C CA . GLY A 1 115 ? 3.031 2.491 14.846 1.00 91.94 115 GLY A CA 1
ATOM 913 C C . GLY A 1 115 ? 2.591 2.812 16.270 1.00 91.94 115 GLY A C 1
ATOM 914 O O . GLY A 1 115 ? 1.484 2.438 16.659 1.00 91.94 115 GLY A O 1
ATOM 915 N N . PRO A 1 116 ? 3.445 3.465 17.069 1.00 88.75 116 PRO A N 1
ATOM 916 C CA . PRO A 1 116 ? 3.130 3.809 18.453 1.00 88.75 116 PRO A CA 1
ATOM 917 C C . PRO A 1 116 ? 1.873 4.684 18.563 1.00 88.75 116 PRO A C 1
ATOM 919 O O . PRO A 1 116 ? 1.655 5.557 17.719 1.00 88.75 116 PRO A O 1
ATOM 922 N N . ALA A 1 117 ? 1.053 4.464 19.594 1.00 84.00 117 ALA A N 1
ATOM 923 C CA . ALA A 1 117 ? -0.193 5.208 19.801 1.00 84.00 117 ALA A CA 1
ATOM 924 C C . ALA A 1 117 ? 0.025 6.723 19.925 1.00 84.00 117 ALA A C 1
ATOM 926 O O . ALA A 1 117 ? -0.730 7.506 19.352 1.00 84.00 117 ALA A O 1
ATOM 927 N N . GLU A 1 118 ? 1.128 7.141 20.545 1.00 82.94 118 GLU A N 1
ATOM 928 C CA . GLU A 1 118 ? 1.536 8.542 20.655 1.00 82.94 118 GLU A CA 1
ATOM 929 C C . GLU A 1 118 ? 1.854 9.197 19.295 1.00 82.94 118 GLU A C 1
ATOM 931 O O . GLU A 1 118 ? 1.954 10.418 19.192 1.00 82.94 118 GLU A O 1
ATOM 936 N N . ARG A 1 119 ? 1.998 8.394 18.230 1.00 82.50 119 ARG A N 1
ATOM 937 C CA . ARG A 1 119 ? 2.214 8.834 16.844 1.00 82.50 119 ARG A CA 1
ATOM 938 C C . ARG A 1 119 ? 1.026 8.521 15.932 1.00 82.50 119 ARG A C 1
ATOM 940 O O . ARG A 1 119 ? 1.207 8.461 14.716 1.00 82.50 119 ARG A O 1
ATOM 947 N N . ALA A 1 120 ? -0.182 8.336 16.468 1.00 80.12 120 ALA A N 1
ATOM 948 C CA . ALA A 1 120 ? -1.359 7.966 15.675 1.00 80.12 120 ALA A CA 1
ATOM 949 C C . ALA A 1 120 ? -1.610 8.908 14.481 1.00 80.12 120 ALA A C 1
ATOM 951 O O . ALA A 1 120 ? -1.849 8.444 13.367 1.00 80.12 120 ALA A O 1
ATOM 952 N 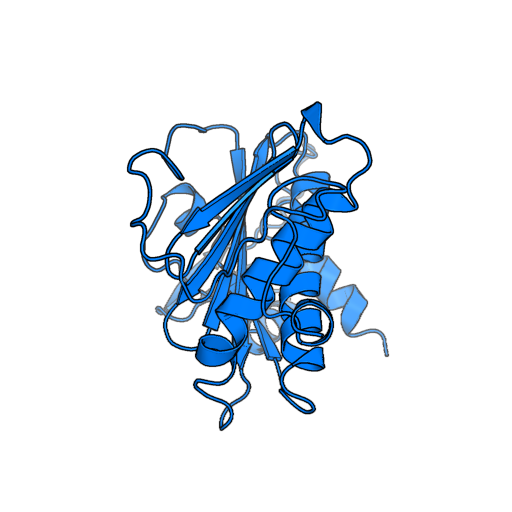N . THR A 1 121 ? -1.467 10.221 14.678 1.00 81.31 121 THR A N 1
ATOM 953 C CA . THR A 1 121 ? -1.593 11.221 13.604 1.00 81.31 121 THR A CA 1
ATOM 954 C C . THR A 1 121 ? -0.544 11.028 12.505 1.00 81.31 121 THR A C 1
ATOM 956 O O . THR A 1 121 ? -0.866 11.098 11.322 1.00 81.31 121 THR A O 1
ATOM 959 N N . SER A 1 122 ? 0.707 10.737 12.868 1.00 85.81 122 SER A N 1
ATOM 960 C CA . SER A 1 122 ? 1.764 10.442 11.893 1.00 85.81 122 SER A CA 1
ATOM 961 C C . SER A 1 122 ? 1.514 9.120 11.166 1.00 85.81 122 SER A C 1
ATOM 963 O O . SER A 1 122 ? 1.731 9.050 9.963 1.00 85.81 122 SER A O 1
ATOM 965 N N . CYS A 1 123 ? 0.994 8.100 11.860 1.00 86.19 123 CYS A N 1
ATOM 966 C CA . CYS A 1 123 ? 0.615 6.823 11.247 1.00 86.19 123 CYS A CA 1
ATOM 967 C C . CYS A 1 123 ? -0.499 7.005 10.209 1.00 86.19 123 CYS A C 1
ATOM 969 O O . CYS A 1 123 ? -0.501 6.326 9.186 1.00 86.19 123 CYS A O 1
ATOM 971 N N . PHE A 1 124 ? -1.433 7.926 10.459 1.00 84.06 124 PHE A N 1
ATOM 972 C CA . PHE A 1 124 ? -2.490 8.267 9.513 1.00 84.06 124 PHE A CA 1
ATOM 973 C C . PHE A 1 124 ? -1.937 8.915 8.240 1.00 84.06 124 PHE A C 1
ATOM 975 O O . PHE A 1 124 ? -2.238 8.442 7.148 1.00 84.06 124 PHE A O 1
ATOM 982 N N . TYR A 1 125 ? -1.100 9.950 8.366 1.00 88.19 125 TYR A N 1
ATOM 983 C CA . TYR A 1 125 ? -0.477 10.572 7.192 1.00 88.19 125 TYR A CA 1
ATOM 984 C C . TYR A 1 125 ? 0.386 9.575 6.422 1.00 88.19 125 TYR A C 1
ATOM 986 O O . TYR A 1 125 ? 0.290 9.501 5.206 1.00 88.19 125 TYR A O 1
ATOM 994 N N . PHE A 1 126 ? 1.131 8.730 7.135 1.00 90.56 126 PHE A N 1
ATOM 995 C CA . PHE A 1 126 ? 1.928 7.684 6.511 1.00 90.56 126 PHE A CA 1
ATOM 996 C C . PHE A 1 126 ? 1.069 6.671 5.735 1.00 90.56 126 PHE A C 1
ATOM 998 O O . PHE A 1 126 ? 1.428 6.288 4.625 1.00 90.56 126 PHE A O 1
ATOM 1005 N N . LEU A 1 127 ? -0.088 6.265 6.271 1.00 92.62 127 LEU A N 1
ATOM 1006 C CA . LEU A 1 127 ? -1.046 5.424 5.546 1.00 92.62 127 LEU A CA 1
ATOM 1007 C C . LEU A 1 127 ? -1.563 6.118 4.282 1.00 92.62 127 LEU A C 1
ATOM 1009 O O . LEU A 1 127 ? -1.566 5.499 3.220 1.00 92.62 127 LEU A O 1
ATOM 1013 N N . GLU A 1 128 ? -1.980 7.379 4.388 1.00 91.38 128 GLU A N 1
ATOM 1014 C CA . GLU A 1 128 ? -2.473 8.154 3.246 1.00 91.38 128 GLU A CA 1
ATOM 1015 C C . GLU A 1 128 ? -1.405 8.326 2.165 1.00 91.38 128 GLU A C 1
ATOM 1017 O O . GLU A 1 128 ? -1.696 8.096 0.995 1.00 91.38 128 GLU A O 1
ATOM 1022 N N . ASP A 1 129 ? -0.167 8.649 2.533 1.00 93.38 129 ASP A N 1
ATOM 1023 C CA . ASP A 1 129 ? 0.941 8.807 1.588 1.00 93.38 129 ASP A CA 1
ATOM 1024 C C . ASP A 1 129 ? 1.205 7.508 0.814 1.00 93.38 129 ASP A C 1
ATOM 1026 O O . ASP A 1 129 ? 1.323 7.520 -0.414 1.00 93.38 129 ASP A O 1
ATOM 1030 N N . VAL A 1 130 ? 1.219 6.364 1.507 1.00 95.56 130 VAL A N 1
ATOM 1031 C CA . VAL A 1 130 ? 1.422 5.054 0.870 1.00 95.56 130 VAL A CA 1
ATOM 1032 C C . VAL A 1 130 ? 0.237 4.676 -0.027 1.00 95.56 130 VAL A C 1
ATOM 1034 O O . VAL A 1 130 ? 0.442 4.165 -1.129 1.00 95.56 130 VAL A O 1
ATOM 1037 N N . VAL A 1 131 ? -1.003 4.937 0.401 1.00 96.00 131 VAL A N 1
ATOM 1038 C CA . VAL A 1 131 ? -2.205 4.705 -0.422 1.00 96.00 131 VAL A CA 1
ATOM 1039 C C . VAL A 1 131 ? -2.190 5.590 -1.670 1.00 96.00 131 VAL A C 1
ATOM 1041 O O . VAL A 1 131 ? -2.421 5.090 -2.771 1.00 96.00 131 VAL A O 1
ATOM 1044 N N . ASN A 1 132 ? -1.856 6.872 -1.529 1.00 95.69 132 ASN A N 1
ATOM 1045 C CA . ASN A 1 132 ? -1.754 7.810 -2.645 1.00 95.69 132 ASN A CA 1
ATOM 1046 C C . ASN A 1 132 ? -0.677 7.370 -3.646 1.00 95.69 132 ASN A C 1
ATOM 1048 O O . ASN A 1 132 ? -0.922 7.399 -4.850 1.00 95.69 132 ASN A O 1
ATOM 1052 N N . LEU A 1 133 ? 0.479 6.890 -3.173 1.00 95.88 133 LEU A N 1
ATOM 1053 C CA . LEU A 1 133 ? 1.527 6.339 -4.037 1.00 95.88 133 LEU A CA 1
ATOM 1054 C C . LEU A 1 133 ? 1.021 5.130 -4.835 1.00 95.88 133 LEU A C 1
ATOM 1056 O O . LEU A 1 133 ? 1.264 5.041 -6.042 1.00 95.88 133 LEU A O 1
ATOM 1060 N N . VAL A 1 134 ? 0.291 4.213 -4.189 1.00 96.12 134 VAL A N 1
ATOM 1061 C CA . VAL A 1 134 ? -0.326 3.051 -4.852 1.00 96.12 134 VAL A CA 1
ATOM 1062 C C . VAL A 1 134 ? -1.292 3.496 -5.953 1.00 96.12 134 VAL A C 1
ATOM 1064 O O . VAL A 1 134 ? -1.200 3.008 -7.082 1.00 96.12 134 VAL A O 1
ATOM 1067 N N . GLU A 1 135 ? -2.197 4.425 -5.649 1.00 94.88 135 GLU A N 1
ATOM 1068 C CA . GLU A 1 135 ? -3.209 4.911 -6.592 1.00 94.88 135 GLU A CA 1
ATOM 1069 C C . GLU A 1 135 ? -2.604 5.705 -7.752 1.00 94.88 135 GLU A C 1
ATOM 1071 O O . GLU A 1 135 ? -2.980 5.497 -8.911 1.00 94.88 135 GLU A O 1
ATOM 1076 N N . GLN A 1 136 ? -1.633 6.572 -7.461 1.00 94.50 136 GLN A N 1
ATOM 1077 C CA . GLN A 1 136 ? -0.912 7.337 -8.470 1.00 94.50 136 GLN A CA 1
ATOM 1078 C C . GLN A 1 136 ? -0.168 6.397 -9.418 1.00 94.50 136 GLN A C 1
ATOM 1080 O O . GLN A 1 136 ? -0.340 6.489 -10.633 1.00 94.50 136 GLN A O 1
ATOM 1085 N N . THR A 1 137 ? 0.585 5.436 -8.876 1.00 94.31 137 THR A N 1
ATOM 1086 C CA . THR A 1 137 ? 1.328 4.469 -9.693 1.00 94.31 137 THR A CA 1
ATOM 1087 C C . THR A 1 137 ? 0.382 3.643 -10.560 1.00 94.31 137 THR A C 1
ATOM 1089 O O . THR A 1 137 ? 0.631 3.437 -11.744 1.00 94.31 137 THR A O 1
ATOM 1092 N N . ALA A 1 138 ? -0.742 3.182 -10.006 1.00 92.44 138 ALA A N 1
ATOM 1093 C CA . ALA A 1 138 ? -1.742 2.458 -10.783 1.00 92.44 138 ALA A CA 1
ATOM 1094 C C . ALA A 1 138 ? -2.309 3.315 -11.931 1.00 92.44 138 ALA A C 1
ATOM 1096 O O . ALA A 1 138 ? -2.439 2.814 -13.048 1.00 92.44 138 ALA A O 1
ATOM 1097 N N . SER A 1 139 ? -2.580 4.598 -11.681 1.00 91.69 139 SER A N 1
ATOM 1098 C CA . SER A 1 139 ? -3.140 5.535 -12.665 1.00 91.69 139 SER A CA 1
ATOM 1099 C C . SER A 1 139 ? -2.159 5.907 -13.781 1.00 91.69 139 SER A C 1
ATOM 1101 O O . SER A 1 139 ? -2.558 6.009 -14.941 1.00 91.69 139 SER A O 1
ATOM 1103 N N . GLU A 1 140 ? -0.875 6.074 -13.457 1.00 90.75 140 GLU A N 1
ATOM 1104 C CA . GLU A 1 140 ? 0.194 6.330 -14.436 1.00 90.75 140 GLU A CA 1
ATOM 1105 C C . GLU A 1 140 ? 0.370 5.152 -15.400 1.00 90.75 140 GLU A C 1
ATOM 1107 O O . GLU A 1 140 ? 0.628 5.315 -16.594 1.00 90.75 140 GLU A O 1
ATOM 1112 N N . VAL A 1 141 ? 0.211 3.946 -14.867 1.00 86.88 141 VAL A N 1
ATOM 1113 C CA . VAL A 1 141 ? 0.504 2.698 -15.560 1.00 86.88 141 VAL A CA 1
ATOM 1114 C C . VAL A 1 141 ? -0.695 2.162 -16.342 1.00 86.88 141 VAL A C 1
ATOM 1116 O O . VAL A 1 141 ? -0.524 1.534 -17.392 1.00 86.88 141 VAL A O 1
ATOM 1119 N N . ALA A 1 142 ? -1.901 2.379 -15.827 1.00 86.62 142 ALA A N 1
ATOM 1120 C CA . ALA A 1 142 ? -3.162 1.988 -16.436 1.00 86.62 142 ALA A CA 1
ATOM 1121 C C . ALA A 1 142 ? -4.067 3.226 -16.563 1.00 86.62 142 ALA A C 1
ATOM 1123 O O . ALA A 1 142 ? -4.951 3.434 -15.729 1.00 86.62 142 ALA A O 1
ATOM 1124 N N . PRO A 1 143 ? -3.870 4.059 -17.605 1.00 84.25 143 PRO A N 1
ATOM 1125 C CA . PRO A 1 143 ? -4.670 5.261 -17.795 1.00 84.25 143 PRO A CA 1
ATOM 1126 C C . PRO A 1 143 ? -6.167 4.942 -17.855 1.00 84.25 143 PRO A C 1
ATOM 1128 O O . PRO A 1 143 ? -6.599 4.087 -18.629 1.00 84.25 143 PRO A O 1
ATOM 1131 N N . GLY A 1 144 ? -6.959 5.651 -17.050 1.00 86.12 144 GLY A N 1
ATOM 1132 C CA . GLY A 1 144 ? -8.406 5.448 -16.958 1.00 86.12 144 GLY A CA 1
ATOM 1133 C C . GLY A 1 144 ? -8.840 4.340 -15.998 1.00 86.12 144 GLY A C 1
ATOM 1134 O O . GLY A 1 144 ? -10.030 4.035 -15.962 1.00 86.12 144 GLY A O 1
ATOM 1135 N N . ILE A 1 145 ? -7.921 3.752 -15.220 1.00 89.19 145 ILE A N 1
ATOM 1136 C CA . ILE A 1 145 ? -8.295 2.876 -14.108 1.00 89.19 145 ILE A CA 1
ATOM 1137 C C . ILE A 1 145 ? -9.101 3.663 -13.066 1.00 89.19 145 ILE A C 1
ATOM 1139 O O . ILE A 1 145 ? -8.694 4.734 -12.622 1.00 89.19 145 ILE A O 1
ATOM 1143 N N . GLY A 1 146 ? -10.259 3.134 -12.687 1.00 90.75 146 GLY A N 1
ATOM 1144 C CA . GLY A 1 146 ? -11.014 3.602 -11.534 1.00 90.75 146 GLY A CA 1
ATOM 1145 C C . GLY A 1 146 ? -10.607 2.810 -10.299 1.00 90.75 146 GLY A C 1
ATOM 1146 O O . GLY A 1 146 ? -10.480 1.586 -10.383 1.00 90.75 146 GLY A O 1
ATOM 1147 N N . LEU A 1 147 ? -10.411 3.488 -9.169 1.00 93.19 147 LEU A N 1
ATOM 1148 C CA . LEU A 1 147 ? -10.013 2.882 -7.898 1.00 93.19 147 LEU A CA 1
ATOM 1149 C C . LEU A 1 147 ? -10.953 3.321 -6.772 1.00 93.19 147 LEU A C 1
ATOM 1151 O O . LEU A 1 147 ? -11.412 4.461 -6.754 1.00 93.19 147 LEU A O 1
ATOM 1155 N N . GLU A 1 148 ? -11.207 2.420 -5.827 1.00 92.19 148 GLU A N 1
ATOM 1156 C CA . GLU A 1 148 ? -12.039 2.662 -4.647 1.00 92.19 148 GLU A CA 1
ATOM 1157 C C . GLU A 1 148 ? -11.311 2.214 -3.374 1.00 92.19 148 GLU A C 1
ATOM 1159 O O . GLU A 1 148 ? -10.683 1.152 -3.329 1.00 92.19 148 GLU A O 1
ATOM 1164 N N . ARG A 1 149 ? -11.409 3.020 -2.311 1.00 93.25 149 ARG A N 1
ATOM 1165 C CA . ARG A 1 149 ? -10.770 2.750 -1.017 1.00 93.25 149 ARG A CA 1
ATOM 1166 C C . ARG A 1 149 ? -11.748 2.078 -0.065 1.00 93.25 149 ARG A C 1
ATOM 1168 O O . ARG A 1 149 ? -12.731 2.681 0.352 1.00 93.25 149 ARG A O 1
ATOM 1175 N N . HIS A 1 150 ? -11.455 0.843 0.322 1.00 92.00 150 HIS A N 1
ATOM 1176 C CA . HIS A 1 150 ? -12.211 0.122 1.339 1.00 92.00 150 HIS A CA 1
ATOM 1177 C C . HIS A 1 150 ? -11.394 0.096 2.624 1.00 92.00 150 HIS A C 1
ATOM 1179 O O . HIS A 1 150 ? -10.305 -0.474 2.661 1.00 92.00 150 HIS A O 1
ATOM 1185 N N . PHE A 1 151 ? -11.904 0.689 3.692 1.00 89.12 151 PHE A N 1
ATOM 1186 C CA . PHE A 1 151 ? -11.177 0.729 4.956 1.00 89.12 151 PHE A CA 1
ATOM 1187 C C . PHE A 1 151 ? -11.200 -0.631 5.643 1.00 89.12 151 PHE A C 1
ATOM 1189 O O . PHE A 1 151 ? -12.181 -1.359 5.538 1.00 89.12 151 PHE A O 1
ATOM 1196 N N . LEU A 1 152 ? -10.129 -0.987 6.340 1.00 89.00 152 LEU A N 1
ATOM 1197 C CA . LEU A 1 152 ? -10.022 -2.245 7.073 1.00 89.00 152 LEU A CA 1
ATOM 1198 C C . LEU A 1 152 ? -10.280 -2.028 8.556 1.00 89.00 152 LEU A C 1
ATOM 1200 O O . LEU A 1 152 ? -9.861 -1.013 9.104 1.00 89.00 152 LEU A O 1
ATOM 1204 N N . SER A 1 153 ? -10.889 -3.021 9.203 1.00 84.38 153 SER A N 1
ATOM 1205 C CA . SER A 1 153 ? -11.102 -3.036 10.651 1.00 84.38 153 SER A CA 1
ATOM 1206 C C . SER A 1 153 ? -9.773 -2.949 11.413 1.00 84.38 153 SER A C 1
ATOM 1208 O O . SER A 1 153 ? -8.985 -3.903 11.386 1.00 84.38 153 SER A O 1
ATOM 1210 N N . PRO A 1 154 ? -9.524 -1.859 12.155 1.00 83.94 154 PRO A N 1
ATOM 1211 C CA . PRO A 1 154 ? -8.334 -1.708 12.990 1.00 83.94 154 PRO A CA 1
ATOM 1212 C C . PRO A 1 154 ? -8.207 -2.806 14.044 1.00 83.94 154 PRO A C 1
ATOM 1214 O O . PRO A 1 154 ? -7.104 -3.280 14.322 1.00 83.94 154 PRO A O 1
ATOM 1217 N N . LYS A 1 155 ? -9.340 -3.266 14.592 1.00 83.00 155 LYS A N 1
ATOM 1218 C CA . LYS A 1 155 ? -9.376 -4.369 15.552 1.00 83.00 155 LYS A CA 1
ATOM 1219 C C . LYS A 1 155 ? -8.911 -5.677 14.912 1.00 83.00 155 LYS A C 1
ATOM 1221 O O . LYS A 1 155 ? -8.032 -6.349 15.455 1.00 83.00 155 LYS A O 1
ATOM 1226 N N . CYS A 1 156 ? -9.436 -6.012 13.732 1.00 87.06 156 CYS A N 1
ATOM 1227 C CA . CYS A 1 156 ? -9.004 -7.204 12.998 1.00 87.06 156 CYS A CA 1
ATOM 1228 C C . CYS A 1 156 ? -7.516 -7.129 12.624 1.00 87.06 156 CYS A C 1
ATOM 1230 O O . CYS A 1 156 ? -6.810 -8.141 12.670 1.00 87.06 156 CYS A O 1
ATOM 1232 N N . LEU A 1 157 ? -7.026 -5.932 12.282 1.00 88.81 157 LEU A N 1
ATOM 1233 C CA . LEU A 1 157 ? -5.609 -5.694 12.014 1.00 88.81 157 LEU A CA 1
ATOM 1234 C C . LEU A 1 157 ? -4.748 -5.896 13.266 1.00 88.81 157 LEU A C 1
ATOM 1236 O O . LEU A 1 157 ? -3.748 -6.597 13.185 1.00 88.81 157 LEU A O 1
ATOM 1240 N N . GLN A 1 158 ? -5.144 -5.381 14.431 1.00 85.44 158 GLN A N 1
ATOM 1241 C CA . GLN A 1 158 ? -4.417 -5.578 15.696 1.00 85.44 158 GLN A CA 1
ATOM 1242 C C . GLN A 1 158 ? -4.367 -7.060 16.129 1.00 85.44 158 GLN A C 1
ATOM 1244 O O . GLN A 1 158 ? -3.416 -7.524 16.772 1.00 85.44 158 GLN A O 1
ATOM 1249 N N . GLU A 1 159 ? -5.392 -7.829 15.767 1.00 89.62 159 GLU A N 1
ATOM 1250 C CA . GLU A 1 159 ? -5.458 -9.279 15.970 1.00 89.62 159 GLU A CA 1
ATOM 1251 C C . GLU A 1 159 ? -4.690 -10.078 14.899 1.00 89.62 159 GLU A C 1
ATOM 1253 O O . GLU A 1 159 ? -4.565 -11.298 15.022 1.00 89.62 159 GLU A O 1
ATOM 1258 N N . HIS A 1 160 ? -4.137 -9.407 13.880 1.00 89.62 160 HIS A N 1
ATOM 1259 C CA . HIS A 1 160 ? -3.499 -10.003 12.701 1.00 89.62 160 HIS A CA 1
ATOM 1260 C C . HIS A 1 160 ? -4.375 -11.051 12.006 1.00 89.62 160 HIS A C 1
ATOM 1262 O O . HIS A 1 160 ? -3.901 -12.102 11.559 1.00 89.62 160 HIS A O 1
ATOM 1268 N N . GLN A 1 161 ? -5.672 -10.764 11.897 1.00 89.75 161 GLN A N 1
ATOM 1269 C CA . GLN A 1 161 ? -6.575 -11.601 11.124 1.00 89.75 161 GLN A CA 1
ATOM 1270 C C . GLN A 1 161 ? -6.140 -11.632 9.653 1.00 89.75 161 GLN A C 1
ATOM 1272 O O . GLN A 1 161 ? -5.780 -10.613 9.065 1.00 89.75 161 GLN A O 1
ATOM 1277 N N . LYS A 1 162 ? -6.173 -12.821 9.036 1.00 86.88 162 LYS A N 1
ATOM 1278 C CA . LYS A 1 162 ? -5.719 -13.006 7.644 1.00 86.88 162 LYS A CA 1
ATOM 1279 C C . LYS A 1 162 ? -6.580 -12.247 6.635 1.00 86.88 162 LYS A C 1
ATOM 1281 O O . LYS A 1 162 ? -6.050 -11.770 5.637 1.00 86.88 162 LYS A O 1
ATOM 1286 N N . ASN A 1 163 ? -7.879 -12.164 6.912 1.00 87.81 163 ASN A N 1
ATOM 1287 C CA . ASN A 1 163 ? -8.879 -11.490 6.097 1.00 87.81 163 ASN A CA 1
ATOM 1288 C C . ASN A 1 163 ? -9.632 -10.507 7.001 1.00 87.81 163 ASN A C 1
ATOM 1290 O O . ASN A 1 163 ? -10.701 -10.856 7.495 1.00 87.81 163 ASN A O 1
ATOM 1294 N N . PRO A 1 164 ? -9.055 -9.329 7.290 1.00 89.06 164 PRO A N 1
ATOM 1295 C CA . PRO A 1 164 ? -9.735 -8.335 8.107 1.00 89.06 164 PRO A CA 1
ATOM 1296 C C . PRO A 1 164 ? -11.005 -7.862 7.396 1.00 89.06 164 PRO A C 1
ATOM 1298 O O . PRO A 1 164 ? -11.001 -7.706 6.164 1.00 89.06 164 PRO A O 1
ATOM 1301 N N . ALA A 1 165 ? -12.061 -7.616 8.175 1.00 87.19 165 ALA A N 1
ATOM 1302 C CA . ALA A 1 165 ? -13.286 -7.009 7.674 1.00 87.19 165 ALA A CA 1
ATOM 1303 C C . ALA A 1 165 ? -12.971 -5.691 6.957 1.00 87.19 165 ALA A C 1
ATOM 1305 O O . ALA A 1 165 ? -12.112 -4.920 7.397 1.00 87.19 165 ALA A O 1
ATOM 1306 N N . SER A 1 166 ? -13.651 -5.461 5.834 1.00 87.94 166 SER A N 1
ATOM 1307 C CA . SER A 1 166 ? -13.504 -4.246 5.041 1.00 87.94 166 SER A CA 1
ATOM 1308 C C . SER A 1 166 ? -14.823 -3.490 4.924 1.00 87.94 166 SER A C 1
ATOM 1310 O O . SER A 1 166 ? -15.896 -4.093 4.863 1.00 87.94 166 SER A O 1
ATOM 1312 N N . PHE A 1 167 ? -14.730 -2.168 4.864 1.00 86.19 167 PHE A N 1
ATOM 1313 C CA . PHE A 1 167 ? -15.853 -1.244 4.839 1.00 86.19 167 PHE A CA 1
ATOM 1314 C C . PHE A 1 167 ? -15.772 -0.404 3.562 1.00 86.19 167 PHE A C 1
ATOM 1316 O O . PHE A 1 167 ? -14.846 0.403 3.424 1.00 86.19 167 PHE A O 1
ATOM 1323 N N . PRO A 1 168 ? -16.688 -0.617 2.602 1.00 86.25 168 PRO A N 1
ATOM 1324 C CA . PRO A 1 168 ? -16.696 0.137 1.358 1.00 86.25 168 PRO A CA 1
ATOM 1325 C C . PRO A 1 168 ? -17.125 1.598 1.593 1.00 86.25 168 PRO A C 1
ATOM 1327 O O . PRO A 1 168 ? -17.784 1.889 2.603 1.00 86.25 168 PRO A O 1
ATOM 1330 N N . PRO A 1 169 ? -16.797 2.521 0.670 1.00 81.44 169 PRO A N 1
ATOM 1331 C CA . PRO A 1 169 ? -17.159 3.932 0.786 1.00 81.44 169 PRO A CA 1
ATOM 1332 C C . PRO A 1 169 ? -18.649 4.160 1.059 1.00 81.44 169 PRO A C 1
ATOM 1334 O O . PRO A 1 169 ? -18.996 4.975 1.910 1.00 81.44 169 PRO A O 1
ATOM 1337 N N . GLU A 1 170 ? -19.538 3.406 0.408 1.00 80.56 170 GLU A N 1
ATOM 1338 C CA . GLU A 1 170 ? -20.991 3.551 0.547 1.00 80.56 170 GLU A CA 1
ATOM 1339 C C . GLU A 1 170 ? -21.466 3.197 1.956 1.00 80.56 170 GLU A C 1
ATOM 1341 O O . GLU A 1 170 ? -22.339 3.869 2.505 1.00 80.56 170 GLU A O 1
ATOM 1346 N N . ALA A 1 171 ? -20.880 2.162 2.566 1.00 77.94 171 ALA A N 1
ATOM 1347 C CA . ALA A 1 171 ? -21.209 1.769 3.933 1.00 77.94 171 ALA A CA 1
ATOM 1348 C C . ALA A 1 171 ? -20.762 2.848 4.927 1.00 77.94 171 ALA A C 1
ATOM 1350 O O . ALA A 1 171 ? -21.509 3.207 5.840 1.00 77.94 171 ALA A O 1
ATOM 1351 N N . MET A 1 172 ? -19.576 3.422 4.705 1.00 75.06 172 MET A N 1
ATOM 1352 C CA . MET A 1 172 ? -19.069 4.524 5.518 1.00 75.06 172 MET A CA 1
ATOM 1353 C C . MET A 1 172 ? -19.927 5.788 5.366 1.00 75.06 172 MET A C 1
ATOM 1355 O O . MET A 1 172 ? -20.254 6.432 6.361 1.00 75.06 172 MET A O 1
ATOM 1359 N N . MET A 1 173 ? -20.348 6.129 4.145 1.00 72.75 173 MET A N 1
ATOM 1360 C CA . MET A 1 173 ? -21.270 7.242 3.895 1.00 72.75 173 MET A CA 1
ATOM 1361 C C . MET A 1 173 ? -22.629 7.025 4.559 1.00 72.75 173 MET A C 1
ATOM 1363 O O . MET A 1 173 ? -23.166 7.946 5.170 1.00 72.75 173 MET A O 1
ATOM 1367 N N . ALA A 1 174 ? -23.194 5.820 4.452 1.00 75.25 174 ALA A N 1
ATOM 1368 C CA . ALA A 1 174 ? -24.480 5.492 5.057 1.00 75.25 174 ALA A CA 1
ATOM 1369 C C . ALA A 1 174 ? -24.426 5.633 6.584 1.00 75.25 174 ALA A C 1
ATOM 1371 O O . ALA A 1 174 ? -25.322 6.240 7.171 1.00 75.25 174 ALA A O 1
ATOM 1372 N N . MET A 1 175 ? -23.344 5.160 7.213 1.00 73.50 175 MET A N 1
ATOM 1373 C CA . MET A 1 175 ? -23.088 5.368 8.641 1.00 73.50 175 MET A CA 1
ATOM 1374 C C . MET A 1 175 ? -23.099 6.861 8.996 1.00 73.50 175 MET A C 1
ATOM 1376 O O . MET A 1 175 ? -23.755 7.260 9.957 1.00 73.50 175 MET A O 1
ATOM 1380 N N . GLN A 1 176 ? -22.433 7.700 8.195 1.00 67.50 176 GLN A N 1
ATOM 1381 C CA . GLN A 1 176 ? -22.403 9.146 8.420 1.00 67.50 176 GLN A CA 1
ATOM 1382 C C . GLN A 1 176 ? -23.771 9.812 8.276 1.00 67.50 176 GLN A C 1
ATOM 1384 O O . GLN A 1 176 ? -24.129 10.642 9.107 1.00 67.50 176 GLN A O 1
ATOM 1389 N N . GLN A 1 177 ? -24.532 9.462 7.238 1.00 70.19 177 GLN A N 1
ATOM 1390 C CA . GLN A 1 177 ? -25.866 10.024 7.001 1.00 70.19 177 GLN A CA 1
ATOM 1391 C C . GLN A 1 177 ? -26.857 9.648 8.106 1.00 70.19 177 GLN A C 1
ATOM 1393 O O . GLN A 1 177 ? -27.779 10.406 8.391 1.00 70.19 177 GLN A O 1
ATOM 1398 N N . GLN A 1 178 ? -26.661 8.485 8.724 1.00 75.38 178 GLN A N 1
ATOM 1399 C CA . GLN A 1 178 ? -27.475 8.000 9.836 1.00 75.38 178 GLN A CA 1
ATOM 1400 C C . GLN A 1 178 ? -26.998 8.518 11.199 1.00 75.38 178 GLN A C 1
ATOM 1402 O O . GLN A 1 178 ? -27.600 8.161 12.209 1.00 75.38 178 GLN A O 1
ATOM 1407 N N . GLU A 1 179 ? -25.913 9.305 11.242 1.00 68.50 179 GLU A N 1
ATOM 1408 C CA . GLU A 1 179 ? -25.218 9.704 12.477 1.00 68.50 179 GLU A CA 1
ATOM 1409 C C . GLU A 1 179 ? -24.914 8.501 13.392 1.00 68.50 179 GLU A C 1
ATOM 1411 O O . GLU A 1 179 ? -24.869 8.606 14.619 1.00 68.50 179 GLU A O 1
ATOM 1416 N N . SER A 1 180 ? -24.712 7.334 12.775 1.00 65.50 180 SER A N 1
ATOM 1417 C CA . SER A 1 180 ? -24.441 6.084 13.469 1.00 65.50 180 SER A CA 1
ATOM 1418 C C . SER A 1 180 ? -22.969 6.013 13.859 1.00 65.50 180 SER A C 1
ATOM 1420 O O . SER A 1 180 ? -22.089 6.491 13.143 1.00 65.50 180 SER A O 1
ATOM 1422 N N . LEU A 1 181 ? -22.696 5.370 14.993 1.00 65.25 181 LEU A N 1
ATOM 1423 C CA . LEU A 1 181 ? -21.342 5.002 15.407 1.00 65.25 181 LEU A CA 1
ATOM 1424 C C . LEU A 1 181 ? -21.004 3.561 15.018 1.00 65.25 181 LEU A C 1
ATOM 1426 O O . LEU A 1 181 ? -19.945 3.082 15.395 1.00 65.25 181 LEU A O 1
ATOM 1430 N N . SER A 1 182 ? -21.886 2.845 14.320 1.00 66.31 182 SER A N 1
ATOM 1431 C CA . SER A 1 182 ? -21.624 1.488 13.844 1.00 66.31 182 SER A CA 1
ATOM 1432 C C . SER A 1 182 ? -21.841 1.353 12.343 1.00 66.31 182 SER A C 1
ATOM 1434 O O . SER A 1 182 ? -22.766 1.942 11.776 1.00 66.31 182 SER A O 1
ATOM 1436 N N . VAL A 1 183 ? -20.995 0.545 11.705 1.00 73.94 183 VAL A N 1
ATOM 1437 C CA . VAL A 1 183 ? -21.108 0.178 10.288 1.00 73.94 183 VAL A CA 1
ATOM 1438 C C . VAL A 1 183 ? -20.914 -1.324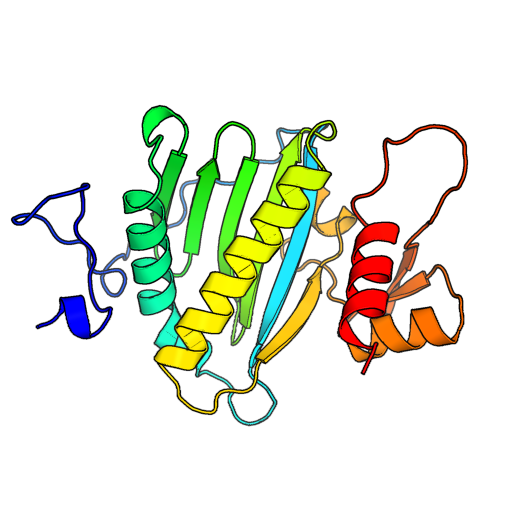 10.122 1.00 73.94 183 VAL A C 1
ATOM 1440 O O . VAL A 1 183 ? -20.154 -1.960 10.853 1.00 73.94 183 VAL A O 1
ATOM 1443 N N . LYS A 1 184 ? -21.638 -1.887 9.153 1.00 73.12 184 LYS A N 1
ATOM 1444 C CA . LYS A 1 184 ? -21.532 -3.290 8.754 1.00 73.12 184 LYS A CA 1
ATOM 1445 C C . LYS A 1 184 ? -20.456 -3.449 7.690 1.00 73.12 184 LYS A C 1
ATOM 1447 O O . LYS A 1 184 ? -20.496 -2.769 6.665 1.00 73.12 184 LYS A O 1
ATOM 1452 N N . GLY A 1 185 ? -19.508 -4.340 7.946 1.00 69.00 185 GLY A N 1
ATOM 1453 C CA . GLY A 1 185 ? -18.458 -4.703 7.001 1.00 69.00 185 GLY A CA 1
ATOM 1454 C C . GLY A 1 185 ? -18.886 -5.802 6.030 1.00 69.00 185 GLY A C 1
ATOM 1455 O O . GLY A 1 185 ? -20.001 -6.318 6.067 1.00 69.00 185 GLY A O 1
ATOM 1456 N N . THR A 1 186 ? -17.948 -6.211 5.181 1.00 67.38 186 THR A N 1
ATOM 1457 C CA . THR A 1 186 ? -18.112 -7.268 4.165 1.00 67.38 186 THR A CA 1
ATOM 1458 C C . THR A 1 186 ? -18.439 -8.670 4.706 1.00 67.38 186 THR A C 1
ATOM 1460 O O . THR A 1 186 ? -18.799 -9.548 3.923 1.00 67.38 186 THR A O 1
ATOM 1463 N N . HIS A 1 187 ? -18.355 -8.891 6.022 1.00 65.25 187 HIS A N 1
ATOM 1464 C CA . HIS A 1 187 ? -18.630 -10.173 6.686 1.00 65.25 187 HIS A CA 1
ATOM 1465 C C . HIS A 1 187 ? -19.819 -10.126 7.667 1.00 65.25 187 HIS A C 1
ATOM 1467 O O . HIS A 1 187 ? -19.878 -10.945 8.578 1.00 65.25 187 HIS A O 1
ATOM 1473 N N . ASP A 1 188 ? -20.745 -9.168 7.512 1.00 61.56 188 ASP A N 1
ATOM 1474 C CA . ASP A 1 188 ? -21.832 -8.886 8.475 1.00 61.56 188 ASP A CA 1
ATOM 1475 C C . ASP A 1 188 ? -21.339 -8.534 9.895 1.00 61.56 188 ASP A C 1
ATOM 1477 O O . ASP A 1 188 ? -22.118 -8.464 10.847 1.00 61.56 188 ASP A O 1
ATOM 1481 N N . GLU A 1 189 ? -20.043 -8.256 10.042 1.00 60.97 189 GLU A N 1
ATOM 1482 C CA . GLU A 1 189 ? -19.469 -7.749 11.280 1.00 60.97 189 GLU A CA 1
ATOM 1483 C C . GLU A 1 189 ? -19.871 -6.282 11.460 1.00 60.97 189 GLU A C 1
ATOM 1485 O O . GLU A 1 189 ? -19.569 -5.431 10.619 1.00 60.97 189 GLU A O 1
ATOM 1490 N N . GLU A 1 190 ? -20.581 -5.991 12.551 1.00 64.38 190 GLU A N 1
ATOM 1491 C CA . GLU A 1 190 ? -20.815 -4.627 13.019 1.00 64.38 190 GLU A CA 1
ATOM 1492 C C . GLU A 1 190 ? -19.614 -4.177 13.847 1.00 64.38 190 GLU A C 1
ATOM 1494 O O . GLU A 1 190 ? -19.324 -4.740 14.905 1.00 64.38 190 GLU A O 1
ATOM 1499 N N . GLU A 1 191 ? -18.924 -3.141 13.380 1.00 67.38 191 GLU A N 1
ATOM 1500 C CA . GLU A 1 191 ? -17.851 -2.510 14.139 1.00 67.38 191 GLU A CA 1
ATOM 1501 C C . GLU A 1 191 ? -18.309 -1.144 14.641 1.00 67.38 191 GLU A C 1
ATOM 1503 O O . GLU A 1 191 ? -18.961 -0.380 13.927 1.00 67.38 191 GLU A O 1
ATOM 1508 N N . LEU A 1 192 ? -17.997 -0.864 15.908 1.00 62.06 192 LEU A N 1
ATOM 1509 C CA . LEU A 1 192 ? -18.297 0.401 16.557 1.00 62.06 192 LEU A CA 1
ATOM 1510 C C . LEU A 1 192 ? -17.144 1.378 16.297 1.00 62.06 192 LEU A C 1
ATOM 1512 O O . LEU A 1 192 ? -16.085 1.299 16.916 1.00 62.06 192 LEU A O 1
ATOM 1516 N N . PHE A 1 193 ? -17.381 2.334 15.415 1.00 59.91 193 PHE A N 1
ATOM 1517 C CA . PHE A 1 193 ? -16.562 3.514 15.182 1.00 59.91 193 PHE A CA 1
ATOM 1518 C C . PHE A 1 193 ? -16.905 4.555 16.261 1.00 59.91 193 PHE A C 1
ATOM 1520 O O . PHE A 1 193 ? -17.528 5.583 15.998 1.00 59.91 193 PHE A O 1
ATOM 1527 N N . THR A 1 194 ? -16.566 4.270 17.523 1.00 45.09 194 THR A N 1
ATOM 1528 C CA . THR A 1 194 ? -16.842 5.195 18.631 1.00 45.09 194 THR A CA 1
ATOM 1529 C C . THR A 1 194 ? -16.034 6.483 18.510 1.00 45.09 194 THR A C 1
ATOM 1531 O O . THR A 1 194 ? -14.809 6.457 18.524 1.00 45.09 194 THR A O 1
ATOM 1534 N N . VAL A 1 195 ? -16.731 7.621 18.523 1.00 39.69 195 VAL A N 1
ATOM 1535 C CA . VAL A 1 195 ? -16.199 8.899 19.011 1.00 39.69 195 VAL A CA 1
ATOM 1536 C C . VAL A 1 195 ? -16.505 8.934 20.506 1.00 39.69 195 VAL A C 1
ATOM 1538 O O . VAL A 1 195 ? -17.528 9.480 20.921 1.00 39.69 195 VAL A O 1
ATOM 1541 N N . LYS A 1 196 ? -15.710 8.267 21.348 1.00 32.22 196 LYS A N 1
ATOM 1542 C CA . LYS A 1 196 ? -15.896 8.442 22.794 1.00 32.22 196 LYS A CA 1
ATOM 1543 C C . LYS A 1 196 ? -15.274 9.768 23.202 1.00 32.22 196 LYS A C 1
ATOM 1545 O O . LYS A 1 196 ? -14.095 9.864 23.506 1.00 32.22 196 LYS A O 1
ATOM 1550 N N . GLY A 1 197 ? -16.110 10.803 23.207 1.00 38.47 197 GLY A N 1
ATOM 1551 C CA . GLY A 1 197 ? -15.830 12.043 23.913 1.00 38.47 197 GLY A CA 1
ATOM 1552 C C . GLY A 1 197 ? -15.758 11.778 25.414 1.00 38.47 197 GLY A C 1
ATOM 1553 O O . GLY A 1 197 ? -16.764 11.885 26.106 1.00 38.47 197 GLY A O 1
ATOM 1554 N N . THR A 1 198 ? -14.572 11.439 25.907 1.00 31.05 198 THR A N 1
ATOM 1555 C CA . THR A 1 198 ? -14.202 11.523 27.322 1.00 31.05 198 THR A CA 1
ATOM 1556 C C . THR A 1 198 ? -12.718 11.849 27.403 1.00 31.05 198 THR A C 1
ATOM 1558 O O . THR A 1 198 ? -11.910 10.942 27.338 1.00 31.05 198 THR A O 1
ATOM 1561 N N . HIS A 1 199 ? -12.408 13.144 27.495 1.00 35.50 199 HIS A N 1
ATOM 1562 C CA . HIS A 1 199 ? -11.219 13.776 28.090 1.00 35.50 199 HIS A CA 1
ATOM 1563 C C . HIS A 1 199 ? -9.783 13.263 27.858 1.00 35.50 199 HIS A C 1
ATOM 1565 O O . HIS A 1 199 ? -8.873 13.944 28.321 1.00 35.50 199 HIS A O 1
ATOM 1571 N N . ASP A 1 200 ? -9.556 12.212 27.081 1.00 33.06 200 ASP A N 1
ATOM 1572 C CA . ASP A 1 200 ? -8.233 11.676 26.783 1.00 33.06 200 ASP A CA 1
ATOM 1573 C C . ASP A 1 200 ? -8.046 11.652 25.258 1.00 33.06 200 ASP A C 1
ATOM 1575 O O . ASP A 1 200 ? -8.803 11.017 24.523 1.00 33.06 200 ASP A O 1
ATOM 1579 N N . GLU A 1 201 ? -7.058 12.397 24.762 1.00 34.06 201 GLU A N 1
ATOM 1580 C CA . GLU A 1 201 ? -6.729 12.575 23.336 1.00 34.06 201 GLU A CA 1
ATOM 1581 C C . GLU A 1 201 ? -6.127 11.303 22.677 1.00 34.06 201 GLU A C 1
ATOM 1583 O O . GLU A 1 201 ? -5.399 11.396 21.692 1.00 34.06 201 GLU A O 1
ATOM 1588 N N . GLU A 1 202 ? -6.420 10.101 23.190 1.00 38.06 202 GLU A N 1
ATOM 1589 C CA . GLU A 1 202 ? -5.638 8.876 22.935 1.00 38.06 202 GLU A CA 1
ATOM 1590 C C . GLU A 1 202 ? -6.280 7.795 22.038 1.00 38.06 202 GLU A C 1
ATOM 1592 O O . GLU A 1 202 ? -5.614 6.817 21.713 1.00 38.06 202 GLU A O 1
ATOM 1597 N N . GLU A 1 203 ? -7.510 7.939 21.532 1.00 40.94 203 GLU A N 1
ATOM 1598 C CA . GLU A 1 203 ? -8.152 6.869 20.727 1.00 40.94 203 GLU A CA 1
ATOM 1599 C C . GLU A 1 203 ? -8.705 7.352 19.379 1.00 40.94 203 GLU A C 1
ATOM 1601 O O . GLU A 1 203 ? -9.851 7.122 18.997 1.00 40.94 203 GLU A O 1
ATOM 1606 N N . LEU A 1 204 ? -7.859 8.042 18.620 1.00 41.94 204 LEU A N 1
ATOM 1607 C CA . LEU A 1 204 ? -8.256 8.714 17.384 1.00 41.94 204 LEU A CA 1
ATOM 1608 C C . LEU A 1 204 ? -8.203 7.850 16.108 1.00 41.94 204 LEU A C 1
ATOM 1610 O O . LEU A 1 204 ? -8.687 8.284 15.063 1.00 41.94 204 LEU A O 1
ATOM 1614 N N . PHE A 1 205 ? -7.647 6.639 16.141 1.00 45.62 205 PHE A N 1
ATOM 1615 C CA . PHE A 1 205 ? -7.231 5.981 14.895 1.00 45.62 205 PHE A CA 1
ATOM 1616 C C . PHE A 1 205 ? -8.323 5.249 14.103 1.00 45.62 205 PHE A C 1
ATOM 1618 O O . PHE A 1 205 ? -8.087 4.886 12.957 1.00 45.62 205 PHE A O 1
ATOM 1625 N N . THR A 1 206 ? -9.517 5.033 14.655 1.00 48.72 206 THR A N 1
ATOM 1626 C CA . THR A 1 206 ? -10.474 4.103 14.025 1.00 48.72 206 THR A CA 1
ATOM 1627 C C . THR A 1 206 ? -11.761 4.781 13.557 1.00 48.72 206 THR A C 1
ATOM 1629 O O . THR A 1 206 ? -12.201 4.545 12.439 1.00 48.72 206 THR A O 1
ATOM 1632 N N . GLY A 1 207 ? -12.334 5.688 14.356 1.00 43.41 207 GLY A N 1
ATOM 1633 C CA . GLY A 1 207 ? -13.597 6.372 14.041 1.00 43.41 207 GLY A CA 1
ATOM 1634 C C . GLY A 1 207 ? -13.443 7.784 13.491 1.00 43.41 207 GLY A C 1
ATOM 1635 O O . GLY A 1 207 ? -13.932 8.124 12.414 1.00 43.41 207 GLY A O 1
ATOM 1636 N N . GLN A 1 208 ? -12.778 8.643 14.257 1.00 41.34 208 GLN A N 1
ATOM 1637 C CA . GLN A 1 208 ? -12.922 10.087 14.104 1.00 41.34 208 GLN A CA 1
ATOM 1638 C C . GLN A 1 208 ? -12.160 10.643 12.895 1.00 41.34 208 GLN A C 1
ATOM 1640 O O . GLN A 1 208 ? -12.694 11.506 12.203 1.00 41.34 208 GLN A O 1
ATOM 1645 N N . TYR A 1 209 ? -10.974 10.113 12.573 1.00 48.66 209 TYR A N 1
ATOM 1646 C CA . TYR A 1 209 ? -10.226 10.540 11.384 1.00 48.66 209 TYR A CA 1
ATOM 1647 C C . TYR A 1 209 ? -10.822 10.010 10.079 1.00 48.66 209 TYR A C 1
ATOM 1649 O O . TYR A 1 209 ? -10.900 10.765 9.118 1.00 48.66 209 TYR A O 1
ATOM 1657 N N . GLN A 1 210 ? -11.353 8.785 10.058 1.00 47.91 210 GLN A N 1
ATOM 1658 C CA . GLN A 1 210 ? -12.051 8.237 8.888 1.00 47.91 210 GLN A CA 1
ATOM 1659 C C . GLN A 1 210 ? -13.353 9.008 8.601 1.00 47.91 210 GLN A C 1
ATOM 1661 O O . GLN A 1 210 ? -13.667 9.325 7.453 1.00 47.91 210 GLN A O 1
ATOM 1666 N N . ILE A 1 211 ? -14.069 9.415 9.658 1.00 42.03 211 ILE A N 1
ATOM 1667 C CA . ILE A 1 211 ? -15.252 10.283 9.570 1.00 42.03 211 ILE A CA 1
ATOM 1668 C C . ILE A 1 211 ? -14.869 11.722 9.160 1.00 42.03 211 ILE A C 1
ATOM 1670 O O . ILE A 1 211 ? -15.555 12.322 8.327 1.00 42.03 211 ILE A O 1
ATOM 1674 N N . CYS A 1 212 ? -13.778 12.287 9.691 1.00 39.75 212 CYS A N 1
ATOM 1675 C CA . CYS A 1 212 ? -13.274 13.611 9.298 1.00 39.75 212 CYS A CA 1
ATOM 1676 C C . CYS A 1 212 ? -12.758 13.644 7.848 1.00 39.75 212 CYS A C 1
ATOM 1678 O O . CYS A 1 212 ? -13.000 14.627 7.150 1.00 39.75 212 CYS A O 1
ATOM 1680 N N . TYR A 1 213 ? -12.121 12.572 7.370 1.00 42.03 213 TYR A N 1
ATOM 1681 C CA . TYR A 1 213 ? -11.623 12.438 5.999 1.00 42.03 213 TYR A CA 1
ATOM 1682 C C . TYR A 1 213 ? -12.759 12.455 4.966 1.00 42.03 213 TYR A C 1
ATOM 1684 O O . TYR A 1 213 ? -12.721 13.206 3.989 1.00 42.03 213 TYR A O 1
ATOM 1692 N N . LEU A 1 214 ? -13.839 11.713 5.230 1.00 38.03 214 LEU A N 1
ATOM 1693 C CA . LEU A 1 214 ? -15.056 11.753 4.414 1.00 38.03 214 LEU A CA 1
ATOM 1694 C C . LEU A 1 214 ? -15.719 13.147 4.461 1.00 38.03 214 LEU A C 1
ATOM 1696 O O . LEU A 1 214 ? -16.109 13.681 3.427 1.00 38.03 214 LEU A O 1
ATOM 1700 N N . ARG A 1 215 ? -15.770 13.812 5.626 1.00 33.41 215 ARG A N 1
ATOM 1701 C CA . ARG A 1 215 ? -16.296 15.193 5.728 1.00 33.41 215 ARG A CA 1
ATOM 1702 C C . ARG A 1 215 ? -15.478 16.227 4.937 1.00 33.41 215 ARG A C 1
ATOM 1704 O O . ARG A 1 215 ? -16.037 17.257 4.563 1.00 33.41 215 ARG A O 1
ATOM 1711 N N . GLY A 1 216 ? -14.188 15.977 4.702 1.00 30.25 216 GLY A N 1
ATOM 1712 C CA . GLY A 1 216 ? -13.311 16.817 3.881 1.00 30.25 216 GLY A CA 1
ATOM 1713 C C . GLY A 1 216 ? -13.431 16.555 2.376 1.00 30.25 216 GLY A C 1
ATOM 1714 O O . GLY A 1 216 ? -13.424 17.509 1.604 1.00 30.25 216 GLY A O 1
ATOM 1715 N N . SER A 1 217 ? -13.605 15.295 1.961 1.00 31.17 217 SER A N 1
ATOM 1716 C CA . SER A 1 217 ? -13.671 14.909 0.538 1.00 31.17 217 SER A CA 1
ATOM 1717 C C . SER A 1 217 ? -15.019 15.200 -0.141 1.00 31.17 217 SER A C 1
ATOM 1719 O O . SER A 1 217 ? -15.054 15.383 -1.353 1.00 31.17 217 SER A O 1
ATOM 1721 N N . TYR A 1 218 ? -16.123 15.293 0.613 1.00 31.55 218 TYR A N 1
ATOM 1722 C CA . TYR A 1 218 ? -17.468 15.578 0.068 1.00 31.55 218 TYR A CA 1
ATOM 1723 C C . TYR A 1 218 ? -17.938 17.029 0.271 1.00 31.55 218 TYR A C 1
ATOM 1725 O O . TYR A 1 218 ? -19.127 17.319 0.145 1.00 31.55 218 TYR A O 1
ATOM 1733 N N . ARG A 1 219 ? -17.025 17.964 0.574 1.00 27.12 219 ARG A N 1
ATOM 1734 C CA . ARG A 1 219 ? -17.280 19.407 0.415 1.00 27.12 219 ARG A CA 1
ATOM 1735 C C . ARG A 1 219 ? -16.893 19.843 -1.002 1.00 27.12 219 ARG A C 1
ATOM 1737 O O . ARG A 1 219 ? -15.850 20.462 -1.194 1.00 27.12 219 ARG A O 1
ATOM 1744 N N . LEU A 1 220 ? -17.753 19.523 -1.966 1.00 27.08 220 LEU A N 1
ATOM 1745 C CA . LEU A 1 220 ? -17.852 20.193 -3.266 1.00 27.08 220 LEU A CA 1
ATOM 1746 C C . LEU A 1 220 ? -19.296 20.652 -3.467 1.00 27.08 220 LEU A C 1
ATOM 1748 O O . LEU A 1 220 ? -20.204 19.823 -3.237 1.00 27.08 220 LEU A O 1
#

pLDDT: mean 79.2, std 17.99, range [27.08, 97.62]

InterPro domains:
  IPR039788 Nucleolar protein 4 family [PTHR12449] (15-178)

Sequence (220 aa):
MLDVLQLCAPAEPDSEETFEFPAFILVNEPHDVWVRNKSTYVYGGVRVHPMRGMERSLQSTFPRIQVALRRSMHDFQDPMDADLMQWAGCSKMSSGQMEALVRIRGDAVEVQVRGPAERATSCFYFLEDVVNLVEQTASEVAPGIGLERHFLSPKCLQEHQKNPASFPPEAMMAMQQQESLSVKGTHDEEELFTVKGTHDEEELFTGQYQICYLRGSYRL

Radius of gyration: 17.84 Å; chains: 1; bounding box: 53×36×49 Å

Secondary structure (DSSP, 8-state):
-TGGGTS-EESSTT-SS-EE-GGG--PPPPTTTT-S--TTEEEEEEEEEEPTT-TTHHHHHHHHHHHHHHHHHHS-S-GGGEEEEEETTEEEEEETTEEEEEEEETTEEEEEEEEEGGGHHHHHHHHHHHHHHHHHHHHHHSTT--EEEEEE-HHHHHTT-SS--EE-HHHHHHHHHTT-SEEE-TTS-EEE-----SS-TT--TTTHHHHHHHHHHT--

Organism: Strongylus vulgaris (NCBI:txid40348)